Protein AF-A0A5B9DEM5-F1 (afdb_monomer)

Foldseek 3Di:
DPPVVVVVVVVVVVVVVVVVVVVVVVVVVVVVVVVVVVVVVVVVVVVVVVVVVVVVVVVVVVVVVVVVVVVVVVVVVVVVVVVVVVVVVVVCVVVVVDPPPPPPQDPALLVLLVVLLVQLPPPDDDLVSNLVSLVSSLVNNCVVPVDDPVSVVSVVLSVVSDPPDPDDPVNSVVSSVVSSVVSVVVSVVRD

pLDDT: mean 81.23, std 12.23, range [43.78, 95.5]

Structure (mmCIF, N/CA/C/O backbone):
data_AF-A0A5B9DEM5-F1
#
_entry.id   AF-A0A5B9DEM5-F1
#
loop_
_atom_site.group_PDB
_atom_site.id
_atom_site.type_symbol
_atom_site.label_atom_id
_atom_site.label_alt_id
_atom_site.label_comp_id
_atom_site.label_asym_id
_atom_site.label_entity_id
_atom_site.label_seq_id
_atom_site.pdbx_PDB_ins_code
_atom_site.Cartn_x
_atom_site.Cartn_y
_atom_site.Cartn_z
_atom_site.occupancy
_atom_site.B_iso_or_equiv
_atom_site.auth_seq_id
_atom_site.auth_comp_id
_atom_site.auth_asym_id
_atom_site.auth_atom_id
_atom_site.pdbx_PDB_model_num
ATOM 1 N N . MET A 1 1 ? 59.541 14.266 -79.100 1.00 51.31 1 MET A N 1
ATOM 2 C CA . MET A 1 1 ? 58.257 13.558 -78.883 1.00 51.31 1 MET A CA 1
ATOM 3 C C . MET A 1 1 ? 58.178 12.798 -77.551 1.00 51.31 1 MET A C 1
ATOM 5 O O . MET A 1 1 ? 57.065 12.505 -77.150 1.00 51.31 1 MET A O 1
ATOM 9 N N . GLY A 1 2 ? 59.282 12.533 -76.831 1.00 56.62 2 GLY A N 1
ATOM 10 C CA . GLY A 1 2 ? 59.245 11.777 -75.562 1.00 56.62 2 GLY A CA 1
ATOM 11 C C . GLY A 1 2 ? 58.815 12.545 -74.298 1.00 56.62 2 GLY A C 1
ATOM 12 O O . GLY A 1 2 ? 58.298 11.928 -73.375 1.00 56.62 2 GLY A O 1
ATOM 13 N N . GLU A 1 3 ? 58.970 13.874 -74.233 1.00 56.75 3 GLU A N 1
ATOM 14 C CA . GLU A 1 3 ? 58.604 14.649 -73.026 1.00 56.75 3 GLU A CA 1
ATOM 15 C C . GLU A 1 3 ? 57.088 14.791 -72.825 1.00 56.75 3 GLU A C 1
ATOM 17 O O . GLU A 1 3 ? 56.616 14.636 -71.703 1.00 56.75 3 GLU A O 1
ATOM 22 N N . ASN A 1 4 ? 56.316 14.984 -73.903 1.00 58.84 4 ASN A N 1
ATOM 23 C CA . ASN A 1 4 ? 54.846 15.062 -73.845 1.00 58.84 4 ASN A CA 1
ATOM 24 C C . ASN A 1 4 ? 54.184 13.738 -73.426 1.00 58.84 4 ASN A C 1
ATOM 26 O O . ASN A 1 4 ? 53.056 13.742 -72.944 1.00 58.84 4 ASN A O 1
ATOM 30 N N . GLN A 1 5 ? 54.866 12.607 -73.630 1.00 60.72 5 GLN A N 1
ATOM 31 C CA . GLN A 1 5 ? 54.351 11.285 -73.274 1.00 60.72 5 GLN A CA 1
ATOM 32 C C . GLN A 1 5 ? 54.502 11.026 -71.766 1.00 60.72 5 GLN A C 1
ATOM 34 O O . GLN A 1 5 ? 53.549 10.586 -71.131 1.00 60.72 5 GLN A O 1
ATOM 39 N N . LYS A 1 6 ? 55.635 11.435 -71.171 1.00 61.88 6 LYS A N 1
ATOM 40 C CA . LYS A 1 6 ? 55.852 11.392 -69.713 1.00 61.88 6 LYS A CA 1
ATOM 41 C C . LYS A 1 6 ? 54.870 12.271 -68.935 1.00 61.88 6 LYS A C 1
ATOM 43 O O . LYS A 1 6 ? 54.314 11.832 -67.938 1.00 61.88 6 LYS A O 1
ATOM 48 N N . THR A 1 7 ? 54.584 13.482 -69.420 1.00 75.44 7 THR A N 1
ATOM 49 C CA . THR A 1 7 ? 53.611 14.380 -68.762 1.00 75.44 7 THR A CA 1
ATOM 50 C C . THR A 1 7 ? 52.170 13.872 -68.853 1.00 75.44 7 THR A C 1
ATOM 52 O O . THR A 1 7 ? 51.313 14.286 -68.071 1.00 75.44 7 THR A O 1
ATOM 55 N N . PHE A 1 8 ? 51.871 13.016 -69.832 1.00 78.00 8 PHE A N 1
ATOM 56 C CA . PHE A 1 8 ? 50.559 12.397 -69.982 1.00 78.00 8 PHE A CA 1
ATOM 57 C C . PHE A 1 8 ? 50.383 11.212 -69.024 1.00 78.00 8 PHE A C 1
ATOM 59 O O . PHE A 1 8 ? 49.347 11.123 -68.368 1.00 78.00 8 PHE A O 1
ATOM 66 N N . GLU A 1 9 ? 51.405 10.365 -68.878 1.00 80.94 9 GLU A N 1
ATOM 67 C CA . GLU A 1 9 ? 51.429 9.279 -67.885 1.00 80.94 9 GLU A CA 1
ATOM 68 C C . GLU A 1 9 ? 51.307 9.818 -66.451 1.00 80.94 9 GLU A C 1
ATOM 70 O O . GLU A 1 9 ? 50.435 9.378 -65.708 1.00 80.94 9 GLU A O 1
ATOM 75 N N . GLU A 1 10 ? 52.056 10.868 -66.096 1.00 83.25 10 GLU A N 1
ATOM 76 C CA . GLU A 1 10 ? 51.968 11.510 -64.772 1.00 83.25 10 GLU A CA 1
ATOM 77 C C . GLU A 1 10 ? 50.561 12.056 -64.461 1.00 83.25 10 GLU A C 1
ATOM 79 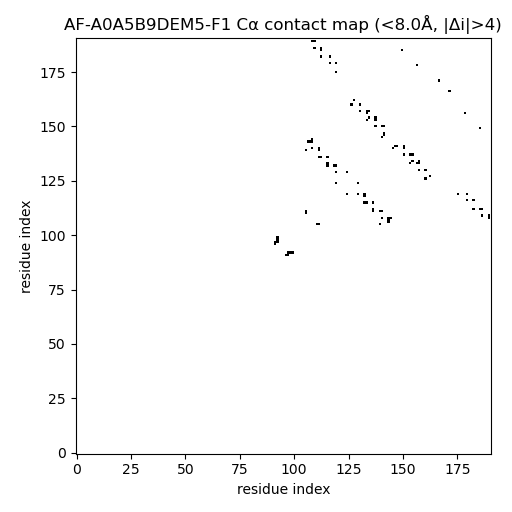O O . GLU A 1 10 ? 50.086 11.996 -63.322 1.00 83.25 10 GLU A O 1
ATOM 84 N N . LYS A 1 11 ? 49.858 12.576 -65.476 1.00 81.38 11 LYS A N 1
ATOM 85 C CA . LYS A 1 11 ? 48.470 13.042 -65.331 1.00 81.38 11 LYS A CA 1
ATOM 86 C C . LYS A 1 11 ? 47.487 11.887 -65.163 1.00 81.38 11 LYS A C 1
ATOM 88 O O . LYS A 1 11 ? 46.545 12.027 -64.386 1.00 81.38 11 LYS A O 1
ATOM 93 N N . ILE A 1 12 ? 47.693 10.771 -65.863 1.00 84.81 12 ILE A N 1
ATOM 94 C CA . ILE A 1 12 ? 46.876 9.561 -65.704 1.00 84.81 12 ILE A CA 1
ATOM 95 C C . ILE A 1 12 ? 47.065 8.972 -64.305 1.00 84.81 12 ILE A C 1
ATOM 97 O O . ILE A 1 12 ? 46.071 8.674 -63.645 1.00 84.81 12 ILE A O 1
ATOM 101 N N . ASP A 1 13 ? 48.300 8.889 -63.815 1.00 86.19 13 ASP A N 1
ATOM 102 C CA . ASP A 1 13 ? 48.595 8.389 -62.470 1.00 86.19 13 ASP A CA 1
ATOM 103 C C . ASP A 1 13 ? 48.008 9.302 -61.386 1.00 86.19 13 ASP A C 1
ATOM 105 O O . ASP A 1 13 ? 47.407 8.837 -60.413 1.00 86.19 13 ASP A O 1
ATOM 109 N N . SER A 1 14 ? 48.097 10.623 -61.571 1.00 84.88 14 SER A N 1
ATOM 110 C CA . SER A 1 14 ? 47.436 11.595 -60.694 1.00 84.88 14 SER A CA 1
ATOM 111 C C . SER A 1 14 ? 45.915 11.407 -60.678 1.00 84.88 14 SER A C 1
ATOM 113 O O . SER A 1 14 ? 45.304 11.405 -59.608 1.00 84.88 14 SER A O 1
ATOM 115 N N . PHE A 1 15 ? 45.301 11.180 -61.841 1.00 86.56 15 PHE A N 1
ATOM 116 C CA . PHE A 1 15 ? 43.865 10.931 -61.946 1.00 86.56 15 PHE A CA 1
ATOM 117 C C . PHE A 1 15 ? 43.456 9.597 -61.302 1.00 86.56 15 PHE A C 1
ATOM 119 O O . PHE A 1 15 ? 42.444 9.538 -60.603 1.00 86.56 15 PHE A O 1
ATOM 126 N N . GLY A 1 16 ? 44.271 8.549 -61.461 1.00 87.25 16 GLY A N 1
ATOM 127 C CA . GLY A 1 16 ? 44.096 7.261 -60.788 1.00 87.25 16 GLY A CA 1
ATOM 128 C C . GLY A 1 16 ? 44.126 7.395 -59.264 1.00 87.25 16 GLY A C 1
ATOM 129 O O . GLY A 1 16 ? 43.241 6.879 -58.582 1.00 87.25 16 GLY A O 1
ATOM 130 N N . ASN A 1 17 ? 45.068 8.180 -58.732 1.00 90.06 17 ASN A N 1
ATOM 131 C CA . ASN A 1 17 ? 45.156 8.477 -57.299 1.00 90.06 17 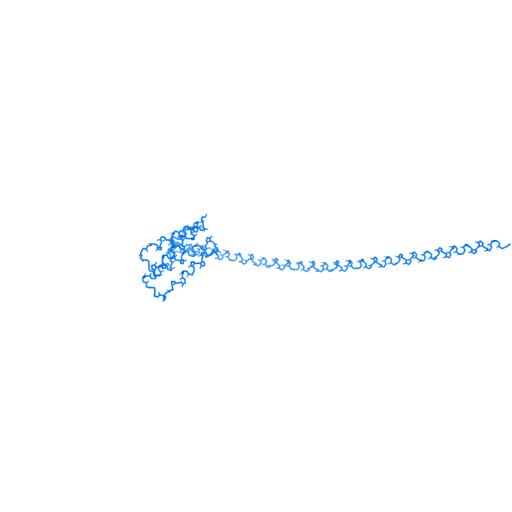ASN A CA 1
ATOM 132 C C . ASN A 1 17 ? 43.935 9.254 -56.779 1.00 90.06 17 ASN A C 1
ATOM 134 O O . ASN A 1 17 ? 43.438 8.966 -55.689 1.00 90.06 17 ASN A O 1
ATOM 138 N N . ILE A 1 18 ? 43.421 10.216 -57.555 1.00 88.88 18 ILE A N 1
ATOM 139 C CA . ILE A 1 18 ? 42.202 10.964 -57.206 1.00 88.88 18 ILE A CA 1
ATOM 140 C C . ILE A 1 18 ? 40.993 10.024 -57.157 1.00 88.88 18 ILE A C 1
ATOM 142 O O . ILE A 1 18 ? 40.239 10.055 -56.186 1.00 88.88 18 ILE A O 1
ATOM 146 N N . LEU A 1 19 ? 40.828 9.158 -58.160 1.00 89.06 19 LEU A N 1
ATOM 147 C CA . LEU A 1 19 ? 39.749 8.166 -58.203 1.00 89.06 19 LEU A CA 1
ATOM 148 C C . LEU A 1 19 ? 39.830 7.172 -57.043 1.00 89.06 19 LEU A C 1
ATOM 150 O O . LEU A 1 19 ? 38.809 6.859 -56.432 1.00 89.06 19 LEU A O 1
ATOM 154 N N . GLN A 1 20 ? 41.032 6.702 -56.711 1.00 89.69 20 GLN A N 1
ATOM 155 C CA . GLN A 1 20 ? 41.237 5.785 -55.594 1.00 89.69 20 GLN A CA 1
ATOM 156 C C . GLN A 1 20 ? 40.890 6.448 -54.258 1.00 89.69 20 GLN A C 1
ATOM 158 O O . GLN A 1 20 ? 40.180 5.855 -53.444 1.00 89.69 20 GLN A O 1
ATOM 163 N N . LYS A 1 21 ? 41.337 7.690 -54.042 1.00 92.19 21 LYS A N 1
ATOM 164 C CA . LYS A 1 21 ? 41.016 8.453 -52.832 1.00 92.19 21 LYS A CA 1
ATOM 165 C C . LYS A 1 21 ? 39.516 8.731 -52.724 1.00 92.19 21 LYS A C 1
ATOM 167 O O . LYS A 1 21 ? 38.937 8.494 -51.670 1.00 92.19 21 LYS A O 1
ATOM 172 N N . PHE A 1 22 ? 38.883 9.139 -53.823 1.00 93.06 22 PHE A N 1
ATOM 173 C CA . PHE A 1 22 ? 37.439 9.352 -53.882 1.00 93.06 22 PHE A CA 1
ATOM 174 C C . PHE A 1 22 ? 36.661 8.066 -53.571 1.00 93.06 22 PHE A C 1
ATOM 176 O O . PHE A 1 22 ? 35.726 8.087 -52.778 1.00 93.06 22 PHE A O 1
ATOM 183 N N . GLY A 1 23 ? 37.076 6.926 -54.133 1.00 92.50 23 GLY A N 1
ATOM 184 C CA . GLY A 1 23 ? 36.468 5.627 -53.839 1.00 92.50 23 GLY A CA 1
ATOM 185 C C . GLY A 1 23 ? 36.578 5.237 -52.362 1.00 92.50 23 GLY A C 1
ATOM 186 O O . GLY A 1 23 ? 35.600 4.772 -51.780 1.00 92.50 23 GLY A O 1
ATOM 187 N N . LEU A 1 24 ? 37.737 5.470 -51.737 1.00 93.25 24 LEU A N 1
ATOM 188 C CA . LEU A 1 24 ? 37.944 5.216 -50.307 1.00 93.25 24 LEU A CA 1
ATOM 189 C C . LEU A 1 24 ? 37.087 6.132 -49.422 1.00 93.25 24 LEU A C 1
ATOM 191 O O . LEU A 1 24 ? 36.442 5.639 -48.499 1.00 93.25 24 LEU A O 1
ATOM 195 N N . GLU A 1 25 ? 37.029 7.432 -49.726 1.00 92.69 25 GLU A N 1
ATOM 196 C CA . GLU A 1 25 ? 36.178 8.398 -49.014 1.00 92.69 25 GLU A CA 1
ATOM 197 C C . GLU A 1 25 ? 34.693 8.018 -49.115 1.00 92.69 25 GLU A C 1
ATOM 199 O O . GLU A 1 25 ? 33.951 8.095 -48.134 1.00 92.69 25 GLU A O 1
ATOM 204 N N . LEU A 1 26 ? 34.262 7.528 -50.280 1.00 92.44 26 LEU A N 1
ATOM 205 C CA . LEU A 1 26 ? 32.885 7.107 -50.518 1.00 92.44 26 LEU A CA 1
ATOM 206 C C . LEU A 1 26 ? 32.545 5.826 -49.738 1.00 92.44 26 LEU A C 1
ATOM 208 O O . LEU A 1 26 ? 31.499 5.758 -49.093 1.00 92.44 26 LEU A O 1
ATOM 212 N N . ILE A 1 27 ? 33.445 4.835 -49.720 1.00 91.44 27 ILE A N 1
ATOM 213 C CA . ILE A 1 27 ? 33.286 3.617 -48.906 1.00 91.44 27 ILE A CA 1
ATOM 214 C C . ILE A 1 27 ? 33.232 3.965 -47.416 1.00 91.44 27 ILE A C 1
ATOM 216 O O . ILE A 1 27 ? 32.381 3.437 -46.696 1.00 91.44 27 ILE A O 1
ATOM 220 N N . GLN A 1 28 ? 34.103 4.866 -46.954 1.00 92.88 28 GLN A N 1
ATOM 221 C CA . GLN A 1 28 ? 34.109 5.313 -45.566 1.00 92.88 28 GLN A CA 1
ATOM 222 C C . GLN A 1 28 ? 32.788 6.006 -45.206 1.00 92.88 28 GLN A C 1
ATOM 224 O O . GLN A 1 28 ? 32.157 5.634 -44.217 1.00 92.88 28 GLN A O 1
ATOM 229 N N . SER A 1 29 ? 32.318 6.930 -46.047 1.00 94.06 29 SER A N 1
ATOM 230 C CA . SER A 1 29 ? 31.047 7.630 -45.840 1.00 94.06 29 SER A CA 1
ATOM 231 C C . SER A 1 29 ? 29.849 6.670 -45.816 1.00 94.06 29 SER A C 1
ATOM 233 O O . SER A 1 29 ? 28.976 6.784 -44.954 1.00 94.06 29 SER A O 1
ATOM 235 N N . ILE A 1 30 ? 29.826 5.656 -46.691 1.00 93.12 30 ILE A N 1
ATOM 236 C CA . ILE A 1 30 ? 28.805 4.594 -46.660 1.00 93.12 30 ILE A CA 1
ATOM 237 C C . ILE A 1 30 ? 28.882 3.794 -45.351 1.00 93.12 30 ILE A C 1
ATOM 239 O O . ILE A 1 30 ? 27.846 3.464 -44.768 1.00 93.12 30 ILE A O 1
ATOM 243 N N . GLY A 1 31 ? 30.089 3.485 -44.872 1.00 93.31 31 GLY A N 1
ATOM 244 C CA . GLY A 1 31 ? 30.302 2.787 -43.604 1.00 93.31 31 GLY A CA 1
ATOM 245 C C . GLY A 1 31 ? 29.757 3.569 -42.406 1.00 93.31 31 GLY A C 1
ATOM 246 O O . GLY A 1 31 ? 29.003 3.022 -41.598 1.00 93.31 31 GLY A O 1
ATOM 247 N N . GLU A 1 32 ? 30.074 4.861 -42.332 1.00 94.06 32 GLU A N 1
ATOM 248 C CA . GLU A 1 32 ? 29.580 5.782 -41.301 1.00 94.06 32 GLU A CA 1
ATOM 249 C C . GLU A 1 32 ? 28.052 5.930 -41.355 1.00 94.06 32 GLU A C 1
ATOM 251 O O . GLU A 1 32 ? 27.372 5.896 -40.323 1.00 94.06 32 GLU A O 1
ATOM 256 N N . MET A 1 33 ? 27.484 6.010 -42.560 1.00 92.44 33 MET A N 1
ATOM 257 C CA . MET A 1 33 ? 26.038 6.082 -42.767 1.00 92.44 33 MET A CA 1
ATOM 258 C C . MET A 1 33 ? 25.332 4.805 -42.306 1.00 92.44 33 MET A C 1
ATOM 260 O O . MET A 1 33 ? 24.334 4.877 -41.588 1.00 92.44 33 MET A O 1
ATOM 264 N N . LYS A 1 34 ? 25.872 3.628 -42.648 1.00 93.44 34 LYS A N 1
ATOM 265 C CA . LYS A 1 34 ? 25.347 2.335 -42.187 1.00 93.44 34 LYS A CA 1
ATOM 266 C C . LYS A 1 34 ? 25.389 2.229 -40.663 1.00 93.44 34 LYS A C 1
ATOM 268 O O . LYS A 1 34 ? 24.424 1.776 -40.052 1.00 93.44 34 LYS A O 1
ATOM 273 N N . HIS A 1 35 ? 26.482 2.669 -40.043 1.00 94.62 35 HIS A N 1
ATOM 274 C CA . HIS A 1 35 ? 26.599 2.691 -38.588 1.00 94.62 35 HIS A CA 1
ATOM 275 C C . HIS A 1 35 ? 25.548 3.612 -37.948 1.00 94.62 35 HIS A C 1
ATOM 277 O O . HIS A 1 35 ? 24.860 3.216 -37.007 1.00 94.62 35 HIS A O 1
ATOM 283 N N . THR A 1 36 ? 25.358 4.804 -38.515 1.00 94.75 36 THR A N 1
ATOM 284 C CA . THR A 1 36 ? 24.359 5.773 -38.045 1.00 94.75 36 THR A CA 1
ATOM 285 C C . THR A 1 36 ? 22.933 5.234 -38.179 1.00 94.75 36 THR A C 1
ATOM 287 O O . THR A 1 36 ? 22.138 5.368 -37.249 1.00 94.75 36 THR A O 1
ATOM 290 N N . LEU A 1 37 ? 22.610 4.571 -39.295 1.00 93.69 37 LEU A N 1
ATOM 291 C CA . LEU A 1 37 ? 21.312 3.921 -39.505 1.00 93.69 37 LEU A CA 1
ATOM 292 C C . LEU A 1 37 ? 21.044 2.813 -38.481 1.00 93.69 37 LEU A C 1
ATOM 294 O O . LEU A 1 37 ? 19.930 2.721 -37.965 1.00 93.69 37 LEU A O 1
ATOM 298 N N . ASN A 1 38 ? 22.057 2.016 -38.135 1.00 95.00 38 ASN A N 1
ATOM 299 C CA . ASN A 1 38 ? 21.918 0.993 -37.098 1.00 95.00 38 ASN A CA 1
ATOM 300 C C . ASN A 1 38 ? 21.610 1.620 -35.732 1.00 95.00 38 ASN A C 1
ATOM 302 O O . ASN A 1 38 ? 20.670 1.195 -35.066 1.00 95.00 38 ASN A O 1
ATOM 306 N N . ILE A 1 39 ? 22.327 2.682 -35.347 1.00 95.50 39 ILE A N 1
ATOM 307 C CA . ILE A 1 39 ? 22.059 3.405 -34.093 1.00 95.50 39 ILE A CA 1
ATOM 308 C C . ILE A 1 39 ? 20.639 3.987 -34.082 1.00 95.50 39 ILE A C 1
ATOM 310 O O . ILE A 1 39 ? 19.950 3.931 -33.063 1.00 95.50 39 ILE A O 1
ATOM 314 N N . LEU A 1 40 ? 20.194 4.571 -35.198 1.00 92.38 40 LEU A N 1
ATOM 315 C CA . LEU A 1 40 ? 18.834 5.100 -35.333 1.00 92.38 40 LEU A CA 1
ATOM 316 C C . LEU A 1 40 ? 17.785 3.996 -35.177 1.00 92.38 40 LEU A C 1
ATOM 318 O O . LEU A 1 40 ? 16.810 4.195 -34.457 1.00 92.38 40 LEU A O 1
ATOM 322 N N . THR A 1 41 ? 18.017 2.835 -35.786 1.00 94.12 41 THR A N 1
ATOM 323 C CA . THR A 1 41 ? 17.131 1.668 -35.679 1.00 94.12 41 THR A CA 1
ATOM 324 C C . THR A 1 41 ? 17.026 1.195 -34.229 1.00 94.12 41 THR A C 1
ATOM 326 O O . THR A 1 41 ? 15.927 1.092 -33.695 1.00 94.12 41 THR A O 1
ATOM 329 N N . GLU A 1 42 ? 18.154 1.039 -33.529 1.00 94.44 42 GLU A N 1
ATOM 330 C CA . GLU A 1 42 ? 18.152 0.660 -32.108 1.00 94.44 42 GLU A CA 1
ATOM 331 C C . GLU A 1 42 ? 17.426 1.678 -31.216 1.00 94.44 42 GLU A C 1
ATOM 333 O O . GLU A 1 42 ? 16.780 1.313 -30.230 1.00 94.44 42 GLU A O 1
ATOM 338 N N . LYS A 1 43 ? 17.540 2.974 -31.530 1.00 95.06 43 LYS A N 1
ATOM 339 C CA . LYS A 1 43 ? 16.813 4.026 -30.810 1.00 95.06 43 LYS A CA 1
ATOM 340 C C . LYS A 1 43 ? 15.309 3.941 -31.059 1.00 95.06 43 LYS A C 1
ATOM 342 O O . LYS A 1 43 ? 14.552 4.112 -30.108 1.00 95.06 43 LYS A O 1
ATOM 347 N N . ILE A 1 44 ? 14.883 3.657 -32.290 1.00 94.69 44 ILE A N 1
ATOM 348 C CA . ILE A 1 44 ? 13.466 3.464 -32.628 1.00 94.69 44 ILE A CA 1
ATOM 349 C C . ILE A 1 44 ? 12.894 2.269 -31.859 1.00 94.69 44 ILE A C 1
ATOM 351 O O . ILE A 1 44 ? 11.864 2.421 -31.207 1.00 94.69 44 ILE A O 1
ATOM 355 N N . ASP A 1 45 ? 13.605 1.141 -31.816 1.00 93.75 45 ASP A N 1
ATOM 356 C CA . ASP A 1 45 ? 13.165 -0.048 -31.073 1.00 93.75 45 ASP A CA 1
ATOM 357 C C . ASP A 1 45 ? 13.019 0.225 -29.566 1.00 93.75 45 ASP A C 1
ATOM 359 O O . ASP A 1 45 ? 12.115 -0.289 -28.901 1.00 93.75 45 ASP A O 1
ATOM 363 N N . LYS A 1 46 ? 13.913 1.043 -28.992 1.00 95.06 46 LYS A N 1
ATOM 364 C CA . LYS A 1 46 ? 13.803 1.471 -27.587 1.00 95.06 46 LYS A CA 1
ATOM 365 C C . LYS A 1 46 ? 12.564 2.333 -27.361 1.00 95.06 46 LYS A C 1
ATOM 367 O O . LYS A 1 46 ? 11.826 2.074 -26.413 1.00 95.06 46 LYS A O 1
ATOM 372 N N . VAL A 1 47 ? 12.315 3.304 -28.239 1.00 93.62 47 VAL A N 1
ATOM 373 C CA . VAL A 1 47 ? 11.123 4.161 -28.164 1.00 93.62 47 VAL A CA 1
ATOM 374 C C . VAL A 1 47 ? 9.846 3.330 -28.293 1.00 93.62 47 VAL A C 1
ATOM 376 O O . VAL A 1 47 ? 8.903 3.537 -27.535 1.00 93.62 47 VAL A O 1
ATOM 379 N N . GLU A 1 48 ? 9.812 2.345 -29.191 1.00 93.56 48 GLU A N 1
ATOM 380 C CA . GLU A 1 48 ? 8.660 1.452 -29.340 1.00 93.56 48 GLU A CA 1
ATOM 381 C C . GLU A 1 48 ? 8.378 0.662 -28.052 1.00 93.56 48 GLU A C 1
ATOM 383 O O . GLU A 1 48 ? 7.236 0.622 -27.581 1.00 93.56 48 GLU A O 1
ATOM 388 N N . LYS A 1 49 ? 9.419 0.101 -27.423 1.00 93.88 49 LYS A N 1
ATOM 389 C CA . LYS A 1 49 ? 9.292 -0.596 -26.131 1.00 93.88 49 LYS A CA 1
ATOM 390 C C . LYS A 1 49 ? 8.783 0.327 -25.026 1.00 93.88 49 LYS A C 1
ATOM 392 O O . LYS A 1 49 ? 7.911 -0.068 -24.252 1.00 93.88 49 LYS A O 1
ATOM 397 N N . GLU A 1 50 ? 9.284 1.557 -24.956 1.00 93.44 50 GLU A N 1
ATOM 398 C CA . GLU A 1 50 ? 8.801 2.547 -23.990 1.00 93.44 50 GLU A CA 1
ATOM 399 C C . GLU A 1 50 ? 7.332 2.914 -24.230 1.00 93.44 50 GLU A C 1
ATOM 401 O O . GLU A 1 50 ? 6.558 2.981 -23.276 1.00 93.44 50 GLU A O 1
ATOM 406 N N . ILE A 1 51 ? 6.900 3.060 -25.486 1.00 90.88 51 ILE A N 1
ATOM 407 C CA . ILE A 1 51 ? 5.492 3.312 -25.827 1.00 90.88 51 ILE A CA 1
ATOM 408 C C . ILE A 1 51 ? 4.596 2.158 -25.363 1.00 90.88 51 ILE A C 1
ATOM 410 O O . ILE A 1 51 ? 3.511 2.403 -24.826 1.00 90.88 51 ILE A O 1
ATOM 414 N N . ILE A 1 52 ? 5.025 0.906 -25.548 1.00 92.38 52 ILE A N 1
ATOM 415 C CA . ILE A 1 52 ? 4.288 -0.270 -25.063 1.00 92.38 52 ILE A CA 1
ATOM 416 C C . ILE A 1 52 ? 4.151 -0.217 -23.537 1.00 92.38 52 ILE A C 1
ATOM 418 O O . ILE A 1 52 ? 3.047 -0.386 -23.012 1.00 92.38 52 ILE A O 1
ATOM 422 N N . ASN A 1 53 ? 5.237 0.098 -22.827 1.00 91.19 53 ASN A N 1
ATOM 423 C CA . ASN A 1 53 ? 5.218 0.239 -21.371 1.00 91.19 53 ASN A CA 1
ATOM 424 C C . ASN A 1 53 ? 4.273 1.363 -20.916 1.00 91.19 53 ASN A C 1
ATOM 426 O O . ASN A 1 53 ? 3.467 1.156 -20.011 1.00 91.19 53 ASN A O 1
ATOM 430 N N . ILE A 1 54 ? 4.299 2.523 -21.578 1.00 91.56 54 ILE A N 1
ATOM 431 C CA . ILE A 1 54 ? 3.399 3.650 -21.281 1.00 91.56 54 ILE A CA 1
ATOM 432 C C . ILE A 1 54 ? 1.931 3.255 -21.490 1.00 91.56 54 ILE A C 1
ATOM 434 O O . ILE A 1 54 ? 1.0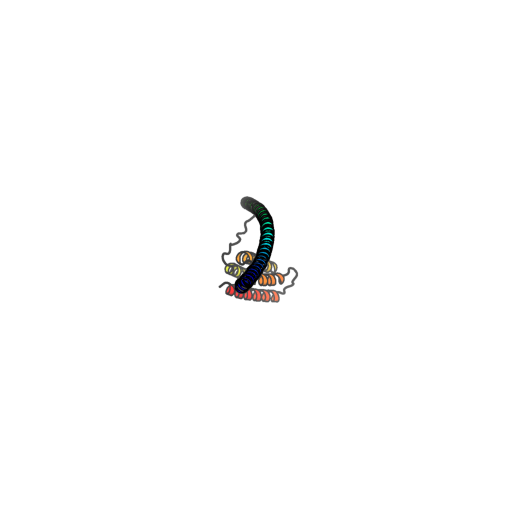75 3.576 -20.663 1.00 91.56 54 ILE A O 1
ATOM 438 N N . LYS A 1 55 ? 1.616 2.533 -22.572 1.00 88.38 55 LYS A N 1
ATOM 439 C CA . LYS A 1 55 ? 0.254 2.026 -22.806 1.00 88.38 55 LYS A CA 1
ATOM 440 C C . LYS A 1 55 ? -0.190 1.059 -21.707 1.00 88.38 55 LYS A C 1
ATOM 442 O O . LYS A 1 55 ? -1.343 1.125 -21.291 1.00 88.38 55 LYS A O 1
ATOM 447 N N . SER A 1 56 ? 0.710 0.208 -21.216 1.00 88.38 56 SER A N 1
ATOM 448 C CA . SER A 1 56 ? 0.426 -0.694 -20.094 1.00 88.38 56 SER A CA 1
ATOM 449 C C . SER A 1 56 ? 0.105 0.078 -18.808 1.00 88.38 56 SER A C 1
ATOM 451 O O . SER A 1 56 ? -0.926 -0.168 -18.182 1.00 88.38 56 SER A O 1
ATOM 453 N N . LEU A 1 57 ? 0.913 1.092 -18.471 1.00 90.75 57 LEU A N 1
ATOM 454 C CA . LEU A 1 57 ? 0.680 1.956 -17.306 1.00 90.75 57 LEU A CA 1
ATOM 455 C C . LEU A 1 57 ? -0.679 2.665 -17.367 1.00 90.75 57 LEU A C 1
ATOM 457 O O . LEU A 1 57 ? -1.356 2.801 -16.351 1.00 90.75 57 LEU A O 1
ATOM 461 N N . LYS A 1 58 ? -1.120 3.081 -18.561 1.00 88.62 58 LYS A N 1
ATOM 462 C CA . LYS A 1 58 ? -2.449 3.679 -18.746 1.00 88.62 58 LYS A CA 1
ATOM 463 C C . LYS A 1 58 ? -3.574 2.720 -18.344 1.00 88.62 58 LYS A C 1
ATOM 465 O O . LYS A 1 58 ? -4.524 3.160 -17.700 1.00 88.62 58 LYS A O 1
ATOM 470 N N . ASN A 1 59 ? -3.475 1.443 -18.710 1.00 87.00 59 ASN A N 1
ATOM 471 C CA . ASN A 1 59 ? -4.478 0.440 -18.343 1.00 87.00 59 ASN A CA 1
ATOM 472 C C . ASN A 1 59 ? -4.486 0.202 -16.827 1.00 87.00 59 ASN A C 1
ATOM 474 O O . ASN A 1 59 ? -5.551 0.219 -16.217 1.00 87.00 59 ASN A O 1
ATOM 478 N N . GLN A 1 60 ? -3.305 0.082 -16.212 1.00 89.00 60 GLN A N 1
ATOM 479 C CA . GLN A 1 60 ? -3.176 -0.070 -14.757 1.00 89.00 60 GLN A CA 1
ATOM 480 C C . GLN A 1 60 ? -3.801 1.111 -14.002 1.00 89.00 60 GLN A C 1
ATOM 482 O O . GLN A 1 60 ? -4.558 0.917 -13.055 1.00 89.00 60 GLN A O 1
ATOM 487 N N . LEU A 1 61 ? -3.572 2.339 -14.472 1.00 90.75 61 LEU A N 1
ATOM 488 C CA . LEU A 1 61 ? -4.172 3.536 -13.882 1.00 90.75 61 LEU A CA 1
ATOM 489 C C . LEU A 1 61 ? -5.706 3.560 -14.015 1.00 90.75 61 LEU A C 1
ATOM 491 O O . LEU A 1 61 ? -6.402 4.102 -13.154 1.00 90.75 61 LEU A O 1
ATOM 495 N N . GLN A 1 62 ? -6.262 3.011 -15.098 1.00 91.25 62 GLN A N 1
ATOM 496 C CA . GLN A 1 62 ? -7.715 2.896 -15.249 1.00 91.25 62 GLN A CA 1
ATOM 497 C C . GLN A 1 62 ? -8.310 1.892 -14.259 1.00 91.25 62 GLN A C 1
ATOM 499 O O . GLN A 1 62 ? -9.352 2.178 -13.668 1.00 91.25 62 GLN A O 1
ATOM 504 N N . GLU A 1 63 ? -7.646 0.757 -14.044 1.00 91.25 63 GLU A N 1
ATOM 505 C CA . GLU A 1 63 ? -8.055 -0.229 -13.039 1.00 91.25 63 GLU A CA 1
ATOM 506 C C . GLU A 1 63 ? -7.979 0.346 -11.622 1.00 91.25 63 GLU A C 1
ATOM 508 O O . GLU A 1 63 ? -8.944 0.235 -10.866 1.00 91.25 63 GLU A O 1
ATOM 513 N N . GLU A 1 64 ? -6.892 1.044 -11.285 1.00 91.44 64 GLU A N 1
ATOM 514 C CA . GLU A 1 64 ? -6.734 1.693 -9.980 1.00 91.44 64 GLU A CA 1
ATOM 515 C 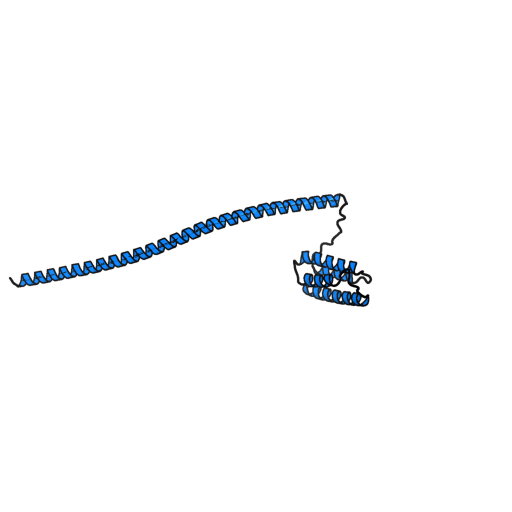C . GLU A 1 64 ? -7.827 2.746 -9.734 1.00 91.44 64 GLU A C 1
ATOM 517 O O . GLU A 1 64 ? -8.429 2.796 -8.660 1.00 91.44 64 GLU A O 1
ATOM 522 N N . ASN A 1 65 ? -8.155 3.557 -10.746 1.00 89.81 65 ASN A N 1
ATOM 523 C CA . ASN A 1 65 ? -9.246 4.527 -10.641 1.00 89.81 65 ASN A CA 1
ATOM 524 C C . ASN A 1 65 ? -10.613 3.860 -10.460 1.00 89.81 65 ASN A C 1
ATOM 526 O O . ASN A 1 65 ? -11.443 4.368 -9.701 1.00 89.81 65 ASN A O 1
ATOM 530 N N . LYS A 1 66 ? -10.856 2.729 -11.132 1.00 92.69 66 LYS A N 1
ATOM 531 C CA . LYS A 1 66 ? -12.088 1.957 -10.952 1.00 92.69 66 LYS A CA 1
ATOM 532 C C . LYS A 1 66 ? -12.186 1.434 -9.518 1.00 92.69 66 LYS A C 1
ATOM 534 O O . LYS A 1 66 ? -13.191 1.680 -8.857 1.00 92.69 66 LYS A O 1
ATOM 539 N N . PHE A 1 67 ? -11.117 0.822 -9.016 1.00 92.44 67 PHE A N 1
ATOM 540 C CA . PHE A 1 67 ? -11.042 0.321 -7.645 1.00 92.44 67 PHE A CA 1
ATOM 541 C C . PHE A 1 6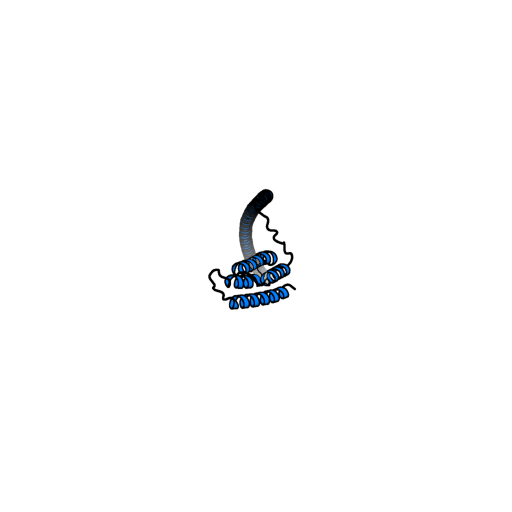7 ? -11.251 1.434 -6.608 1.00 92.44 67 PHE A C 1
ATOM 543 O O . PHE A 1 67 ? -12.036 1.291 -5.673 1.00 92.44 67 PHE A O 1
ATOM 550 N N . LYS A 1 68 ? -10.632 2.603 -6.813 1.00 92.06 68 LYS A N 1
ATOM 551 C CA . LYS A 1 68 ? -10.857 3.790 -5.976 1.00 92.06 68 LYS A CA 1
ATOM 552 C C . LYS A 1 68 ? -12.326 4.218 -5.966 1.00 92.06 68 LYS A C 1
ATOM 554 O O . LYS A 1 68 ? -12.849 4.578 -4.913 1.00 92.06 68 LYS A O 1
ATOM 559 N N . SER A 1 69 ? -12.990 4.205 -7.122 1.00 92.88 69 SER A N 1
ATOM 560 C CA . SER A 1 69 ? -14.411 4.551 -7.216 1.00 92.88 69 SER A CA 1
ATOM 561 C C . SER A 1 69 ? -15.296 3.551 -6.470 1.00 92.88 69 SER A C 1
ATOM 563 O O . SER A 1 69 ? -16.252 3.966 -5.817 1.00 92.88 69 SER A O 1
ATOM 565 N N . GLU A 1 70 ? -14.983 2.258 -6.553 1.00 94.06 70 GLU A N 1
ATOM 566 C CA . GLU A 1 70 ? -15.693 1.197 -5.829 1.00 94.06 70 GLU A CA 1
ATOM 567 C C . GLU A 1 70 ? -15.538 1.372 -4.311 1.00 94.06 70 GLU A C 1
ATOM 569 O O . GLU A 1 70 ? -16.541 1.445 -3.602 1.00 94.06 70 GLU A O 1
ATOM 574 N N . ILE A 1 71 ? -14.312 1.601 -3.822 1.00 92.56 71 ILE A N 1
ATOM 575 C CA . ILE A 1 71 ? -14.055 1.886 -2.400 1.00 92.56 71 ILE A CA 1
ATOM 576 C C . ILE A 1 71 ? -14.831 3.113 -1.919 1.00 92.56 71 ILE A C 1
ATOM 578 O O . ILE A 1 71 ? -15.416 3.092 -0.837 1.00 92.56 71 ILE A O 1
ATOM 582 N N . LEU A 1 72 ? -14.841 4.206 -2.688 1.00 92.56 72 LEU A N 1
ATOM 583 C CA . LEU A 1 72 ? -15.567 5.417 -2.296 1.00 92.56 72 LEU A CA 1
ATOM 584 C C . LEU A 1 72 ? -17.079 5.171 -2.202 1.00 92.56 72 LEU A C 1
ATOM 586 O O . LEU A 1 72 ? -17.731 5.711 -1.305 1.00 92.56 72 LEU A O 1
ATOM 590 N N . ALA A 1 73 ? -17.631 4.345 -3.093 1.00 93.94 73 ALA A N 1
ATOM 591 C CA . ALA A 1 73 ? -19.034 3.956 -3.043 1.00 93.94 73 ALA A CA 1
ATOM 592 C C . ALA A 1 73 ? -19.340 3.109 -1.797 1.00 93.94 73 ALA A C 1
ATOM 594 O O . ALA A 1 73 ? -20.287 3.415 -1.069 1.00 93.94 73 ALA A O 1
ATOM 595 N N . GLU A 1 74 ? -18.513 2.103 -1.502 1.00 91.94 74 GLU A N 1
ATOM 596 C CA . GLU A 1 74 ? -18.644 1.276 -0.296 1.00 91.94 74 GLU A CA 1
ATOM 597 C C . GLU A 1 74 ? -18.496 2.103 0.986 1.00 91.94 74 GLU A C 1
ATOM 599 O O . GLU A 1 74 ? -19.295 1.975 1.911 1.00 91.94 74 GLU A O 1
ATOM 604 N N . MET A 1 75 ? -17.541 3.033 1.033 1.00 89.81 75 MET A N 1
ATOM 605 C CA . MET A 1 75 ? -17.369 3.943 2.167 1.00 89.81 75 MET A CA 1
ATOM 606 C C . MET A 1 75 ? -18.605 4.831 2.371 1.00 89.81 75 MET A C 1
ATOM 608 O O . MET A 1 75 ? -19.005 5.098 3.508 1.00 89.81 75 MET A O 1
ATOM 612 N N . GLY A 1 76 ? -19.254 5.248 1.280 1.00 92.19 76 GLY A N 1
ATOM 613 C CA . GLY A 1 76 ? -20.546 5.930 1.320 1.00 92.19 76 GLY A CA 1
ATOM 614 C C . GLY A 1 76 ? -21.649 5.074 1.952 1.00 92.19 76 GLY A C 1
ATOM 615 O O . GLY A 1 76 ? -22.418 5.580 2.772 1.00 92.19 76 GLY A O 1
ATOM 616 N N . GLN A 1 77 ? -21.694 3.778 1.633 1.00 91.12 77 GLN A N 1
ATOM 617 C CA . GLN A 1 77 ? -22.632 2.826 2.240 1.00 91.12 77 GLN A CA 1
ATOM 618 C C . GLN A 1 77 ? -22.332 2.578 3.723 1.00 91.12 77 GLN A C 1
ATOM 620 O O . GLN A 1 77 ? -23.243 2.573 4.545 1.00 91.12 77 GLN A O 1
ATOM 625 N N . VAL A 1 78 ? -21.061 2.434 4.105 1.00 90.25 78 VAL A N 1
ATOM 626 C CA . VAL A 1 78 ? -20.667 2.299 5.516 1.00 90.25 78 VAL A CA 1
ATOM 627 C C . VAL A 1 78 ? -21.073 3.543 6.304 1.00 90.25 78 VAL A C 1
ATOM 629 O O . VAL A 1 78 ? -21.631 3.429 7.394 1.00 90.25 78 VAL A O 1
ATOM 632 N N . LYS A 1 79 ? -20.862 4.737 5.739 1.00 89.94 79 LYS A N 1
ATOM 633 C CA . LYS A 1 79 ? -21.280 5.997 6.362 1.00 89.94 79 LYS A CA 1
ATOM 634 C C . LYS A 1 79 ? -22.798 6.077 6.525 1.00 89.94 79 LYS A C 1
ATOM 636 O O . LYS A 1 79 ? -23.270 6.483 7.585 1.00 89.94 79 LYS A O 1
ATOM 641 N N . SER A 1 80 ? -23.570 5.689 5.509 1.00 88.94 80 SER A N 1
ATOM 642 C CA . SER A 1 80 ? -25.034 5.692 5.607 1.00 88.94 80 SER A CA 1
ATOM 643 C C . SER A 1 80 ? -25.529 4.676 6.638 1.00 88.94 80 SER A C 1
ATOM 645 O O . SER A 1 80 ? -26.399 5.001 7.441 1.00 88.94 80 SER A O 1
ATOM 647 N N . MET A 1 81 ? -24.919 3.492 6.692 1.00 89.75 81 MET A N 1
ATOM 648 C CA . MET A 1 81 ? -25.229 2.470 7.686 1.00 89.75 81 MET A CA 1
ATOM 649 C C . MET A 1 81 ? -24.878 2.934 9.104 1.00 89.75 81 MET A C 1
ATOM 651 O O . MET A 1 81 ? -25.687 2.764 10.012 1.00 89.75 81 MET A O 1
ATOM 655 N N . GLY A 1 82 ? -23.733 3.597 9.286 1.00 87.44 82 GLY A N 1
ATOM 656 C CA . GLY A 1 82 ? -2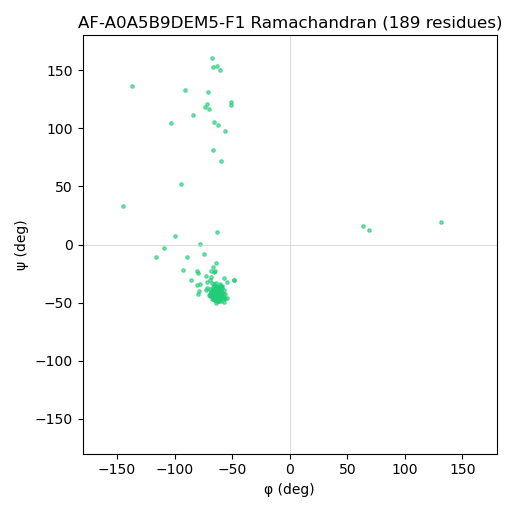3.361 4.249 10.542 1.00 87.44 82 GLY A CA 1
ATOM 657 C C . GLY A 1 82 ? -24.400 5.281 10.978 1.00 87.44 82 GLY A C 1
ATOM 658 O O . GLY A 1 82 ? -24.873 5.228 12.107 1.00 87.44 82 GLY A O 1
ATOM 659 N N . ASN A 1 83 ? -24.845 6.148 10.065 1.00 87.56 83 ASN A N 1
ATOM 660 C CA . ASN A 1 83 ? -25.890 7.133 10.357 1.00 87.56 83 ASN A CA 1
ATOM 661 C C . ASN A 1 83 ? -27.227 6.479 10.747 1.00 87.56 83 ASN A C 1
ATOM 663 O O . ASN A 1 83 ? -27.896 6.966 11.654 1.00 87.56 83 ASN A O 1
ATOM 667 N N . ILE A 1 84 ? -27.613 5.377 10.091 1.00 89.12 84 ILE A N 1
ATOM 668 C CA . ILE A 1 84 ? -28.827 4.614 10.427 1.00 89.12 84 ILE A CA 1
ATOM 669 C C . ILE A 1 84 ? -28.703 3.966 11.811 1.00 89.12 84 ILE A C 1
ATOM 671 O O . ILE A 1 84 ? -29.673 3.922 12.564 1.00 89.12 84 ILE A O 1
ATOM 675 N N . LEU A 1 85 ? -27.529 3.436 12.153 1.00 87.25 85 LEU A N 1
ATOM 676 C CA . LEU A 1 85 ? -27.289 2.849 13.470 1.00 87.25 85 LEU A CA 1
ATOM 677 C C . LEU A 1 85 ? -27.328 3.917 14.562 1.00 87.25 85 LEU A C 1
ATOM 679 O O . LEU A 1 85 ? -27.980 3.700 15.579 1.00 87.25 85 LEU A O 1
ATOM 683 N N . THR A 1 86 ? -26.705 5.074 14.333 1.00 83.75 86 THR A N 1
ATOM 684 C CA . THR A 1 86 ? -26.740 6.206 15.267 1.00 83.75 86 THR A CA 1
ATOM 685 C C . THR A 1 86 ? -28.164 6.714 15.468 1.00 83.75 86 THR A C 1
ATOM 687 O O . THR A 1 86 ? -28.591 6.859 16.608 1.00 83.75 86 THR A O 1
ATOM 690 N N . SER A 1 87 ? -28.941 6.900 14.397 1.00 81.38 87 SER A N 1
ATOM 691 C CA . SER A 1 87 ? -30.323 7.376 14.523 1.00 81.38 87 SER A CA 1
ATOM 692 C C . SER A 1 87 ? -31.228 6.366 15.230 1.00 81.38 87 SER A C 1
ATOM 694 O O . SER A 1 87 ? -32.019 6.746 16.089 1.00 81.38 87 SER A O 1
ATOM 696 N N . LYS A 1 88 ? -31.073 5.064 14.954 1.00 81.25 88 LYS A N 1
ATOM 697 C CA . LYS A 1 88 ? -31.778 4.011 15.702 1.00 81.25 88 LYS A CA 1
ATOM 698 C C . LYS A 1 88 ? -31.355 3.961 17.168 1.00 81.25 88 LYS A C 1
ATOM 700 O O . LYS A 1 88 ? -32.191 3.705 18.029 1.00 81.25 88 LYS A O 1
ATOM 705 N N . LEU A 1 89 ? -30.078 4.195 17.466 1.00 76.00 89 LEU A N 1
ATOM 706 C CA . LEU A 1 89 ? -29.575 4.250 18.837 1.00 76.00 89 LEU A CA 1
ATOM 707 C C . LEU A 1 89 ? -30.173 5.442 19.599 1.00 76.00 89 LEU A C 1
ATOM 709 O O . LEU A 1 89 ? -30.624 5.279 20.730 1.00 76.00 89 LEU A O 1
ATOM 713 N N . GLU A 1 90 ? -30.243 6.613 18.967 1.00 76.56 90 GLU A N 1
ATOM 714 C CA . GLU A 1 90 ? -30.915 7.802 19.505 1.00 76.56 90 GLU A CA 1
ATOM 715 C C . GLU A 1 90 ? -32.423 7.570 19.701 1.00 76.56 90 GLU A C 1
ATOM 717 O O . GLU A 1 90 ? -32.992 7.965 20.722 1.00 76.56 90 GLU A O 1
ATOM 722 N N . GLU A 1 91 ? -33.080 6.866 18.777 1.00 75.25 91 GLU A N 1
ATOM 723 C CA . GLU A 1 91 ? -34.495 6.495 18.895 1.00 75.25 91 GLU A CA 1
ATOM 724 C C . GLU A 1 91 ? -34.738 5.533 20.074 1.00 75.25 91 GLU A C 1
ATOM 726 O O . GLU A 1 91 ? -35.688 5.691 20.840 1.00 75.25 91 GLU A O 1
ATOM 731 N N . LEU A 1 92 ? -33.860 4.548 20.270 1.00 71.19 92 LEU A N 1
ATOM 732 C CA . LEU A 1 92 ? -33.942 3.605 21.390 1.00 71.19 92 LEU A CA 1
ATOM 733 C C . LEU A 1 92 ? -33.587 4.251 22.741 1.00 71.19 92 LEU A C 1
ATOM 735 O O . LEU A 1 92 ? -34.160 3.873 23.767 1.00 71.19 92 LEU A O 1
ATOM 739 N N . SER A 1 93 ? -32.682 5.234 22.738 1.00 62.28 93 SER A N 1
ATOM 740 C CA . SER A 1 93 ? -32.345 6.071 23.898 1.00 62.28 93 SER A CA 1
ATOM 741 C C . SER A 1 93 ? -33.517 6.979 24.295 1.00 62.28 93 SER A C 1
ATOM 743 O O . SER A 1 93 ? -33.930 6.998 25.453 1.00 62.28 93 SER A O 1
ATOM 745 N N . SER A 1 94 ? -34.144 7.658 23.327 1.00 67.56 94 SER A N 1
ATOM 746 C CA . SER A 1 94 ? -35.305 8.535 23.565 1.00 67.56 94 SER A CA 1
ATOM 747 C C . SER A 1 94 ? -36.573 7.777 23.973 1.00 67.56 94 SER A C 1
ATOM 749 O O . SER A 1 94 ? -37.382 8.304 24.734 1.00 67.56 94 SER A O 1
ATOM 751 N N . LYS A 1 95 ? -36.725 6.516 23.546 1.00 69.94 95 LYS A N 1
ATOM 752 C CA . LYS A 1 95 ? -37.775 5.598 24.026 1.00 69.94 95 LYS A CA 1
ATOM 753 C C . LYS A 1 95 ? -37.487 4.985 25.403 1.00 69.94 95 LYS A C 1
ATOM 755 O O . LYS A 1 95 ? -38.296 4.195 25.883 1.00 69.94 95 LYS A O 1
ATOM 760 N N . GLY A 1 96 ? -36.358 5.314 26.038 1.00 51.59 96 GLY A N 1
ATOM 761 C CA . GLY A 1 96 ? -35.999 4.825 27.374 1.00 51.59 96 GLY A CA 1
ATOM 762 C C . GLY A 1 96 ? -35.682 3.326 27.446 1.00 51.59 96 GLY A C 1
ATOM 763 O O . GLY A 1 96 ? -35.604 2.777 28.541 1.00 51.59 96 GLY A O 1
ATOM 764 N N . ILE A 1 97 ? -35.507 2.656 26.299 1.00 59.22 97 ILE A N 1
ATOM 765 C CA . ILE A 1 97 ? -35.203 1.215 26.210 1.00 59.22 97 ILE A CA 1
ATOM 766 C C . ILE A 1 97 ? -33.710 0.972 26.452 1.00 59.22 97 ILE A C 1
ATOM 768 O O . ILE A 1 97 ? -33.324 -0.026 27.056 1.00 59.22 97 ILE A O 1
ATOM 772 N N . LEU A 1 98 ? -32.866 1.903 26.008 1.00 45.03 98 LEU A N 1
ATOM 773 C CA . LEU A 1 98 ? -31.451 1.928 26.340 1.00 45.03 98 LEU A CA 1
ATOM 774 C C . LEU A 1 98 ? -31.228 3.008 27.390 1.00 45.03 98 LEU A C 1
ATOM 776 O O . LEU A 1 98 ? -31.197 4.196 27.077 1.00 45.03 98 LEU A O 1
ATOM 780 N N . THR A 1 99 ? -31.028 2.604 28.643 1.00 44.62 99 THR A N 1
ATOM 781 C CA . THR A 1 99 ? -30.330 3.472 29.587 1.00 44.62 99 THR A CA 1
ATOM 782 C C . THR A 1 99 ? -28.932 3.673 29.018 1.00 44.62 99 THR A C 1
ATOM 784 O O . THR A 1 99 ? -28.105 2.760 29.083 1.00 44.62 99 THR A O 1
ATOM 787 N N . MET A 1 100 ? -28.670 4.835 28.415 1.00 46.19 100 MET A N 1
ATOM 788 C CA . MET A 1 100 ? -27.306 5.287 28.177 1.00 46.19 100 MET A CA 1
ATOM 789 C C . MET A 1 100 ? -26.639 5.296 29.549 1.00 46.19 100 MET A C 1
ATOM 791 O O . MET A 1 100 ? -26.854 6.200 30.354 1.00 46.19 100 MET A O 1
ATOM 795 N N . SER A 1 101 ? -25.902 4.229 29.863 1.00 43.78 101 SER A N 1
ATOM 796 C CA . SER A 1 101 ? -24.961 4.260 30.970 1.00 43.78 101 SER A CA 1
ATOM 797 C C . SER A 1 101 ? -24.126 5.505 30.723 1.00 43.78 101 SER A C 1
ATOM 799 O O . SER A 1 101 ? -23.588 5.659 29.625 1.00 43.78 101 SER A O 1
ATOM 801 N N . ASN A 1 102 ? -24.094 6.419 31.689 1.00 45.19 102 ASN A N 1
ATOM 802 C CA . ASN A 1 102 ? -23.197 7.566 31.707 1.00 45.19 102 ASN A CA 1
ATOM 803 C C . ASN A 1 102 ? -21.746 7.049 31.686 1.00 45.19 102 ASN A C 1
ATOM 805 O O . ASN A 1 102 ? -21.051 7.077 32.704 1.00 45.19 102 ASN A O 1
ATOM 809 N N . LYS A 1 103 ? -21.287 6.516 30.547 1.00 53.59 103 LYS A N 1
ATOM 810 C CA . LYS A 1 103 ? -19.892 6.178 30.309 1.00 53.59 103 LYS A CA 1
ATOM 811 C C . LYS A 1 103 ? -19.181 7.519 30.301 1.00 53.59 103 LYS A C 1
ATOM 813 O O . LYS A 1 103 ? -19.360 8.321 29.390 1.00 53.59 103 LYS A O 1
ATOM 818 N N . LYS A 1 104 ? -18.454 7.790 31.384 1.00 59.12 104 LYS A N 1
ATOM 819 C CA . LYS A 1 104 ? -17.564 8.942 31.482 1.00 59.12 104 LYS A CA 1
ATOM 820 C C . LYS A 1 104 ? -16.667 8.933 30.245 1.00 59.12 104 LYS A C 1
ATOM 822 O O . LYS A 1 104 ? -15.956 7.959 30.019 1.00 59.12 104 LYS A O 1
ATOM 827 N N . THR A 1 105 ? -16.722 9.990 29.445 1.00 60.22 105 THR A N 1
ATOM 828 C CA . THR A 1 105 ? -15.746 10.207 28.378 1.00 60.22 105 THR A CA 1
ATOM 829 C C . THR A 1 105 ? -14.425 10.558 29.050 1.00 60.22 105 THR A C 1
ATOM 831 O O . THR A 1 105 ? -14.351 11.550 29.773 1.00 60.22 105 THR A O 1
ATOM 834 N N . PHE A 1 106 ? -13.408 9.719 28.880 1.00 70.81 106 PHE A N 1
ATOM 835 C CA . PHE A 1 106 ? -12.067 9.994 29.389 1.00 70.81 106 PHE A CA 1
ATOM 836 C C . PHE A 1 106 ? -11.268 10.731 28.319 1.00 70.81 106 PHE A C 1
ATOM 838 O O . PHE A 1 106 ? -11.266 10.319 27.161 1.00 70.81 106 PHE A O 1
ATOM 845 N N . GLU A 1 107 ? -10.582 11.802 28.704 1.00 72.56 107 GLU A N 1
ATOM 846 C CA . GLU A 1 107 ? -9.750 12.600 27.793 1.00 72.56 107 GLU A CA 1
ATOM 847 C C . GLU A 1 107 ? -8.291 12.119 27.790 1.00 72.56 107 GLU A C 1
ATOM 849 O O . GLU A 1 107 ? -7.563 12.337 26.826 1.00 72.56 107 GLU A O 1
ATOM 854 N N . ASN A 1 108 ? -7.860 11.431 28.856 1.00 81.06 108 ASN A N 1
ATOM 855 C CA . ASN A 1 108 ? -6.486 10.961 29.030 1.00 81.06 108 ASN A CA 1
ATOM 856 C C . ASN A 1 108 ? -6.454 9.510 29.571 1.00 81.06 108 ASN A C 1
ATOM 858 O O . ASN A 1 108 ? -7.180 9.200 30.524 1.00 81.06 108 ASN A O 1
ATOM 862 N N . PRO A 1 109 ? -5.583 8.623 29.038 1.00 80.50 109 PRO A N 1
ATOM 863 C CA . PRO A 1 109 ? -5.347 7.278 29.575 1.00 80.50 109 PRO A CA 1
ATOM 864 C C . PRO A 1 109 ? -5.093 7.209 31.092 1.00 80.50 109 PRO A C 1
ATOM 866 O O . PRO A 1 109 ? -5.469 6.228 31.736 1.00 80.50 109 PRO A O 1
ATOM 869 N N . GLN A 1 110 ? -4.498 8.243 31.694 1.00 82.88 110 GLN A N 1
ATOM 870 C CA . GLN A 1 110 ? -4.259 8.324 33.139 1.00 82.88 110 GLN A CA 1
ATOM 871 C C . GLN A 1 110 ? -5.557 8.316 33.956 1.00 82.88 110 GLN A C 1
ATOM 873 O O . GLN A 1 110 ? -5.617 7.643 34.985 1.00 82.88 110 GLN A O 1
ATOM 878 N N . GLN A 1 111 ? -6.611 8.982 33.475 1.00 83.00 111 GLN A N 1
ATOM 879 C CA . GLN A 1 111 ? -7.912 9.036 34.154 1.00 83.00 111 GLN A CA 1
ATOM 880 C C . GLN A 1 111 ? -8.572 7.650 34.209 1.00 83.00 111 GLN A C 1
ATOM 882 O O . GLN A 1 111 ? -9.192 7.280 35.206 1.00 83.00 111 GLN A O 1
ATOM 887 N N . ILE A 1 112 ? -8.379 6.846 33.159 1.00 82.94 112 ILE A N 1
ATOM 888 C CA . ILE A 1 112 ? -8.857 5.458 33.094 1.00 82.94 112 ILE A CA 1
ATOM 889 C C . ILE A 1 112 ? -8.108 4.602 34.118 1.00 82.94 112 ILE A C 1
ATOM 891 O O . ILE A 1 112 ? -8.717 3.837 34.868 1.00 82.94 112 ILE A O 1
ATOM 895 N N . LEU A 1 113 ? -6.783 4.755 34.189 1.00 84.06 113 LEU A N 1
ATOM 896 C CA . LEU A 1 113 ? -5.948 4.043 35.157 1.00 84.06 113 LEU A CA 1
ATOM 897 C C . LEU A 1 113 ? -6.242 4.464 36.605 1.00 84.06 113 LEU A C 1
ATOM 899 O O . LEU A 1 113 ? -6.169 3.631 37.507 1.00 84.06 113 LEU A O 1
ATOM 903 N N . GLU A 1 114 ? -6.585 5.729 36.850 1.00 84.38 114 GLU A N 1
ATOM 904 C CA . GLU A 1 114 ? -7.055 6.223 38.150 1.00 84.38 114 GLU A CA 1
ATOM 905 C C . GLU A 1 114 ? -8.369 5.594 38.570 1.00 84.38 114 GLU A C 1
ATOM 907 O O . GLU A 1 114 ? -8.444 5.043 39.669 1.00 84.38 114 GLU A O 1
ATOM 912 N N . LEU A 1 115 ? -9.362 5.598 37.684 1.00 83.38 115 LEU A N 1
ATOM 913 C CA . LEU A 1 115 ? -10.650 4.991 37.979 1.00 83.38 115 LEU A CA 1
ATOM 914 C C . LEU A 1 115 ? -10.518 3.479 38.196 1.00 83.38 115 LEU A C 1
ATOM 916 O O . LEU A 1 115 ? -11.135 2.926 39.105 1.00 83.38 115 LEU A O 1
ATOM 920 N N . CYS A 1 116 ? -9.687 2.812 37.393 1.00 84.00 116 CYS A N 1
ATOM 921 C CA . CYS A 1 116 ? -9.375 1.397 37.557 1.00 84.00 116 CYS A CA 1
ATOM 922 C C . CYS A 1 116 ? -8.749 1.133 38.936 1.00 84.00 116 CYS A C 1
ATOM 924 O O . CYS A 1 116 ? -9.231 0.284 39.685 1.00 84.00 116 CYS A O 1
ATOM 926 N N . GLN A 1 117 ? -7.746 1.926 39.329 1.00 84.56 117 GLN A N 1
ATOM 927 C CA . GLN A 1 117 ? -7.114 1.826 40.645 1.00 84.56 117 GLN A CA 1
ATOM 928 C C . GLN A 1 117 ? -8.114 2.057 41.787 1.00 84.56 117 GLN A C 1
ATOM 930 O O . GLN A 1 117 ? -8.103 1.311 42.765 1.00 84.56 117 GLN A O 1
ATOM 935 N N . GLU A 1 118 ? -8.969 3.073 41.681 1.00 83.75 118 GLU A N 1
ATOM 936 C CA . GLU A 1 118 ? -9.971 3.402 42.697 1.00 83.75 118 GLU A CA 1
ATOM 937 C C . GLU A 1 118 ? -10.985 2.266 42.859 1.00 83.75 118 GLU A C 1
ATOM 939 O O . GLU A 1 118 ? -11.261 1.838 43.981 1.00 83.75 118 GLU A O 1
ATOM 944 N N . LYS A 1 119 ? -11.498 1.730 41.743 1.00 82.44 119 LYS A N 1
ATOM 945 C CA . LYS A 1 119 ? -12.438 0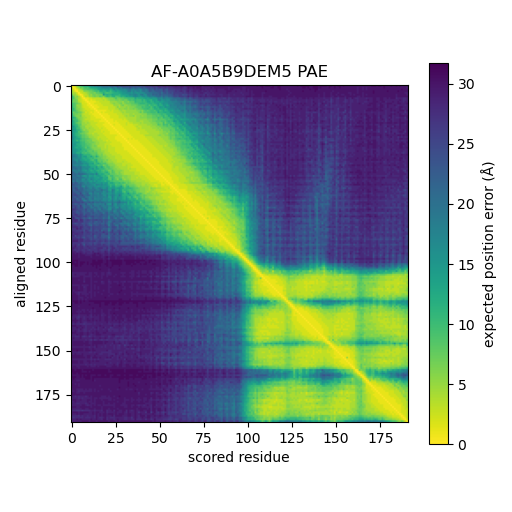.603 41.751 1.00 82.44 119 LYS A CA 1
ATOM 946 C C . LYS A 1 119 ? -11.805 -0.648 42.365 1.00 82.44 119 LYS A C 1
ATOM 948 O O . LYS A 1 119 ? -12.442 -1.275 43.200 1.00 82.44 119 LYS A O 1
ATOM 953 N N . ILE A 1 120 ? -10.553 -0.963 42.028 1.00 83.00 120 ILE A N 1
ATOM 954 C CA . ILE A 1 120 ? -9.825 -2.125 42.574 1.00 83.00 120 ILE A CA 1
ATOM 955 C C . ILE A 1 120 ? -9.486 -1.945 44.063 1.00 83.00 120 ILE A C 1
ATOM 957 O O . ILE A 1 120 ? -9.440 -2.918 44.810 1.00 83.00 120 ILE A O 1
ATOM 961 N N . SER A 1 121 ? -9.280 -0.708 44.525 1.00 77.19 121 SER A N 1
ATOM 962 C CA . SER A 1 121 ? -8.917 -0.421 45.923 1.00 77.19 121 SER A CA 1
ATOM 963 C C . SER A 1 121 ? -10.088 -0.563 46.908 1.00 77.19 121 SER A C 1
ATOM 965 O O . SER A 1 121 ? -9.880 -0.499 48.122 1.00 77.19 121 SER A O 1
ATOM 967 N N . LYS A 1 122 ? -11.325 -0.752 46.426 1.00 75.62 122 LYS A N 1
ATOM 968 C CA . LYS A 1 122 ? -12.490 -0.990 47.288 1.00 75.62 122 LYS A CA 1
ATOM 969 C C . LYS A 1 122 ? -12.415 -2.411 47.855 1.00 75.62 122 LYS A C 1
ATOM 971 O O . LYS A 1 122 ? -12.440 -3.389 47.120 1.00 75.62 122 LYS A O 1
ATOM 976 N N . LYS A 1 123 ? -12.330 -2.516 49.185 1.00 57.03 123 LYS A N 1
ATOM 977 C CA . LYS A 1 123 ? -11.924 -3.717 49.944 1.00 57.03 123 LYS A CA 1
ATOM 978 C C . LYS A 1 123 ? -12.803 -4.981 49.834 1.00 57.03 123 LYS A C 1
ATOM 980 O O . LYS A 1 123 ? -12.555 -5.908 50.584 1.00 57.03 123 LYS A O 1
ATOM 985 N N . ASN A 1 124 ? -13.775 -5.065 48.926 1.00 65.06 124 ASN A N 1
ATOM 986 C CA . ASN A 1 124 ? -14.703 -6.204 48.824 1.00 65.06 124 ASN A CA 1
ATOM 987 C C . ASN A 1 124 ? -15.108 -6.546 47.373 1.00 65.06 124 ASN A C 1
ATOM 989 O O . ASN A 1 124 ? -16.243 -6.950 47.144 1.00 65.06 124 ASN A O 1
ATOM 993 N N . LEU A 1 125 ? -14.230 -6.373 46.377 1.00 70.88 125 LEU A N 1
ATOM 994 C CA . LEU A 1 125 ? -14.570 -6.789 45.007 1.00 70.88 125 LEU A CA 1
ATOM 995 C C . LEU A 1 125 ? -14.598 -8.315 44.880 1.00 70.88 125 LEU A C 1
ATOM 997 O O . LEU A 1 125 ? -13.651 -9.002 45.269 1.00 70.88 125 LEU A O 1
ATOM 1001 N N . SER A 1 126 ? -15.657 -8.853 44.288 1.00 75.75 126 SER A N 1
ATOM 1002 C CA . SER A 1 126 ? -15.696 -10.229 43.788 1.00 75.75 126 SER A CA 1
ATOM 1003 C C . SER A 1 126 ? -14.751 -10.412 42.590 1.00 75.75 126 SER A C 1
ATOM 1005 O O . SER A 1 126 ? -14.371 -9.450 41.920 1.00 75.75 126 SER A O 1
ATOM 1007 N N . LEU A 1 127 ? -14.371 -11.660 42.285 1.00 73.38 127 LEU A N 1
ATOM 1008 C CA . LEU A 1 127 ? -13.556 -11.972 41.096 1.00 73.38 127 LEU A CA 1
ATOM 1009 C C . LEU A 1 127 ? -14.247 -11.525 39.798 1.00 73.38 127 LEU A C 1
ATOM 1011 O O . LEU A 1 127 ? -13.589 -11.041 38.878 1.00 73.38 127 LEU A O 1
ATOM 1015 N N . HIS A 1 128 ? -15.577 -11.632 39.751 1.00 75.56 128 HIS A N 1
ATOM 1016 C CA . HIS A 1 128 ? -16.383 -11.170 38.625 1.00 75.56 128 HIS A CA 1
ATOM 1017 C C . HIS A 1 128 ? -16.301 -9.646 38.460 1.00 75.56 128 HIS A C 1
ATOM 1019 O O . HIS A 1 128 ? -16.042 -9.158 37.361 1.00 75.56 128 HIS A O 1
ATOM 1025 N N . GLU A 1 129 ? -16.459 -8.887 39.547 1.00 78.62 129 GLU A N 1
ATOM 1026 C CA . GLU A 1 129 ? -16.329 -7.425 39.512 1.00 78.62 129 GLU A CA 1
ATOM 1027 C C . GLU A 1 129 ? -14.911 -6.993 39.135 1.00 78.62 129 GLU A C 1
ATOM 1029 O O . GLU A 1 129 ? -14.740 -6.062 38.354 1.00 78.62 129 GLU A O 1
ATOM 1034 N N . LEU A 1 130 ? -13.884 -7.690 39.627 1.00 80.38 130 LEU A N 1
ATOM 1035 C CA . LEU A 1 130 ? -12.494 -7.403 39.279 1.00 80.38 130 LEU A CA 1
ATOM 1036 C C . LEU A 1 130 ? -12.225 -7.620 37.783 1.00 80.38 130 LEU A C 1
ATOM 1038 O O . LEU A 1 130 ? -11.625 -6.765 37.129 1.00 80.38 130 LEU A O 1
ATOM 1042 N N . SER A 1 131 ? -12.709 -8.737 37.236 1.00 82.06 131 SER A N 1
ATOM 1043 C CA . SER A 1 131 ? -12.619 -9.040 35.806 1.00 82.06 131 SER A CA 1
ATOM 1044 C C . SER A 1 131 ? -13.339 -7.982 34.966 1.00 82.06 131 SER A C 1
ATOM 1046 O O . SER A 1 131 ? -12.776 -7.450 34.007 1.00 82.06 131 SER A O 1
ATOM 1048 N N . GLN A 1 132 ? -14.545 -7.589 35.383 1.00 82.50 132 GLN A N 1
ATOM 1049 C CA . GLN A 1 132 ? -15.322 -6.554 34.710 1.00 82.50 132 GLN A CA 1
ATOM 1050 C C . GLN A 1 132 ? -14.605 -5.197 34.712 1.00 82.50 132 GLN A C 1
ATOM 1052 O O . GLN A 1 132 ? -14.523 -4.553 33.670 1.00 82.50 132 GLN A O 1
ATOM 1057 N N . VAL A 1 133 ? -14.027 -4.780 35.842 1.00 84.31 133 VAL A N 1
ATOM 1058 C CA . VAL A 1 133 ? -13.279 -3.516 35.940 1.00 84.31 133 VAL A CA 1
ATOM 1059 C C . VAL A 1 133 ? -12.065 -3.502 35.011 1.00 84.31 133 VAL A C 1
ATOM 1061 O O . VAL A 1 133 ? -11.808 -2.494 34.352 1.00 84.31 133 VAL A O 1
ATOM 1064 N N . ILE A 1 134 ? -11.330 -4.612 34.921 1.00 84.44 134 ILE A N 1
ATOM 1065 C CA . ILE A 1 134 ? -10.169 -4.734 34.027 1.00 84.44 134 ILE A CA 1
ATOM 1066 C C . ILE A 1 134 ? -10.605 -4.689 32.562 1.00 84.44 134 ILE A C 1
ATOM 1068 O O . ILE A 1 134 ? -9.949 -4.034 31.749 1.00 84.44 134 ILE A O 1
ATOM 1072 N N . LYS A 1 135 ? -11.716 -5.350 32.228 1.00 85.50 135 LYS A N 1
ATOM 1073 C CA . LYS A 1 135 ? -12.275 -5.354 30.876 1.00 85.50 135 LYS A CA 1
ATOM 1074 C C . LYS A 1 135 ? -12.740 -3.960 30.453 1.00 85.50 135 LYS A C 1
ATOM 1076 O O . LYS A 1 135 ? -12.343 -3.497 29.388 1.00 85.50 135 LYS A O 1
ATOM 1081 N N . GLU A 1 136 ? -13.488 -3.270 31.314 1.00 85.75 136 GLU A N 1
ATOM 1082 C CA . GLU A 1 136 ? -13.916 -1.881 31.096 1.00 85.75 136 GLU A CA 1
ATOM 1083 C C . GLU A 1 136 ? -12.705 -0.962 30.878 1.00 85.75 136 GLU A C 1
ATOM 1085 O O . GLU A 1 136 ? -12.633 -0.253 29.876 1.00 85.75 136 GLU A O 1
ATOM 1090 N N . ALA A 1 137 ? -11.699 -1.036 31.756 1.00 84.88 137 ALA A N 1
ATOM 1091 C CA . ALA A 1 137 ? -10.495 -0.215 31.638 1.00 84.88 137 ALA A CA 1
ATOM 1092 C C . ALA A 1 137 ? -9.706 -0.498 30.348 1.00 84.88 137 ALA A C 1
ATOM 1094 O O . ALA A 1 137 ? -9.140 0.416 29.754 1.00 84.88 137 ALA A O 1
ATOM 1095 N N . LYS A 1 138 ? -9.657 -1.755 29.898 1.00 85.69 138 LYS A N 1
ATOM 1096 C CA . LYS A 1 138 ? -8.986 -2.153 28.655 1.00 85.69 138 LYS A CA 1
ATOM 1097 C C . LYS A 1 138 ? -9.714 -1.627 27.418 1.00 85.69 138 LYS A C 1
ATOM 1099 O O . LYS A 1 138 ? -9.051 -1.155 26.498 1.00 85.69 138 LYS A O 1
ATOM 1104 N N . GLU A 1 139 ? -11.043 -1.705 27.389 1.00 85.12 139 GLU A N 1
ATOM 1105 C CA . GLU A 1 139 ? -11.855 -1.154 26.298 1.00 85.12 139 GLU A CA 1
ATOM 1106 C C . GLU A 1 139 ? -11.690 0.364 26.206 1.00 85.12 139 GLU A C 1
ATOM 1108 O O . GLU A 1 139 ? -11.372 0.885 25.137 1.00 85.12 139 GLU A O 1
ATOM 1113 N N . ASP A 1 140 ? -11.812 1.065 27.333 1.00 84.06 140 ASP A N 1
ATOM 1114 C CA . ASP A 1 140 ? -11.705 2.521 27.355 1.00 84.06 140 ASP A CA 1
ATOM 1115 C C . ASP A 1 140 ? -10.270 2.976 26.992 1.00 84.06 140 ASP A C 1
ATOM 1117 O O . ASP A 1 140 ? -10.080 3.947 26.258 1.00 84.06 140 ASP A O 1
ATOM 1121 N N . LEU A 1 141 ? -9.231 2.244 27.423 1.00 84.38 141 LEU A N 1
ATOM 1122 C CA . LEU A 1 141 ? -7.834 2.564 27.089 1.00 84.38 141 LEU A CA 1
ATOM 1123 C C . LEU A 1 141 ? -7.490 2.241 25.627 1.00 84.38 141 LEU A C 1
ATOM 1125 O O . LEU A 1 141 ? -6.605 2.876 25.047 1.00 84.38 141 LEU A O 1
ATOM 1129 N N . PHE A 1 142 ? -8.180 1.278 25.010 1.00 85.38 142 PHE A N 1
ATOM 1130 C CA . PHE A 1 142 ? -8.023 0.977 23.587 1.00 85.38 142 PHE A CA 1
ATOM 1131 C C . PHE A 1 142 ? -8.500 2.139 22.719 1.00 85.38 142 PHE A C 1
ATOM 1133 O O . PHE A 1 142 ? -7.788 2.513 21.788 1.00 85.38 142 PHE A O 1
ATOM 1140 N N . VAL A 1 143 ? -9.632 2.755 23.074 1.00 82.44 143 VAL A N 1
ATOM 1141 C CA . VAL A 1 143 ? -10.170 3.929 22.368 1.00 82.44 143 VAL A CA 1
ATOM 1142 C C . VAL A 1 143 ? -9.155 5.074 22.329 1.00 82.44 143 VAL A C 1
ATOM 1144 O O . VAL A 1 143 ? -9.017 5.726 21.299 1.00 82.44 143 VAL A O 1
ATOM 1147 N N . LEU A 1 144 ? -8.409 5.293 23.418 1.00 80.12 144 LEU A N 1
ATOM 1148 C CA . LEU A 1 144 ? -7.448 6.397 23.504 1.00 80.12 144 LEU A CA 1
ATOM 1149 C C . LEU A 1 144 ? -6.059 6.074 22.939 1.00 80.12 144 LEU A C 1
ATOM 1151 O O . LEU A 1 144 ? -5.373 6.976 22.470 1.00 80.12 144 LEU A O 1
ATOM 1155 N N . THR A 1 145 ? -5.609 4.819 23.009 1.00 81.12 145 THR A N 1
ATOM 1156 C CA . THR A 1 145 ? -4.196 4.479 22.738 1.00 81.12 145 THR A CA 1
ATOM 1157 C C . THR A 1 145 ? -3.967 3.586 21.520 1.00 81.12 145 THR A C 1
ATOM 1159 O O . THR A 1 145 ? -2.820 3.399 21.118 1.00 81.12 145 THR A O 1
ATOM 1162 N N . GLY A 1 146 ? -5.021 3.009 20.931 1.00 72.50 146 GLY A N 1
ATOM 1163 C CA . GLY A 1 146 ? -4.960 2.305 19.644 1.00 72.50 146 GLY A CA 1
ATOM 1164 C C . GLY A 1 146 ? -4.089 1.041 19.586 1.00 72.50 146 GLY A C 1
ATOM 1165 O O . GLY A 1 146 ? -3.773 0.590 18.490 1.00 72.50 146 GLY A O 1
ATOM 1166 N N . GLY A 1 147 ? -3.687 0.451 20.722 1.00 71.38 147 GLY A N 1
ATOM 1167 C CA . GLY A 1 147 ? -2.867 -0.779 20.732 1.00 71.38 147 GLY A CA 1
ATOM 1168 C C . GLY A 1 147 ? -1.632 -0.765 21.638 1.00 71.38 147 GLY A C 1
ATOM 1169 O O . GLY A 1 147 ? -0.715 -1.561 21.445 1.00 71.38 147 GLY A O 1
ATOM 1170 N N . HIS A 1 148 ? -1.573 0.126 22.626 1.00 78.50 148 HIS A N 1
ATOM 1171 C CA . HIS A 1 148 ? -0.415 0.267 23.507 1.00 78.50 148 HIS A CA 1
ATOM 1172 C C . HIS A 1 148 ? -0.096 -1.012 24.310 1.00 78.50 148 HIS A C 1
ATOM 1174 O O . HIS A 1 148 ? -0.999 -1.755 24.699 1.00 78.50 148 HIS A O 1
ATOM 1180 N N . LYS A 1 149 ? 1.187 -1.237 24.652 1.00 82.38 149 LYS A N 1
ATOM 1181 C CA . LYS A 1 149 ? 1.683 -2.410 25.421 1.00 82.38 149 LYS A CA 1
ATOM 1182 C C . LYS A 1 149 ? 0.874 -2.695 26.697 1.00 82.38 149 LYS A C 1
ATOM 1184 O O . LYS A 1 149 ? 0.714 -3.843 27.101 1.00 82.38 149 LYS A O 1
ATOM 1189 N N . ILE A 1 150 ? 0.327 -1.646 27.301 1.00 84.25 150 ILE A N 1
ATOM 1190 C CA . ILE A 1 150 ? -0.507 -1.705 28.507 1.00 84.25 150 ILE A CA 1
ATOM 1191 C C . ILE A 1 150 ? -1.773 -2.547 28.290 1.00 84.25 150 ILE A C 1
ATOM 1193 O O . ILE A 1 150 ? -2.165 -3.281 29.189 1.00 84.25 150 ILE A O 1
ATOM 1197 N N . LEU A 1 151 ? -2.362 -2.536 27.091 1.00 83.94 151 LEU A N 1
ATOM 1198 C CA . LEU A 1 151 ? -3.523 -3.368 26.755 1.00 83.94 151 LEU A CA 1
ATOM 1199 C C .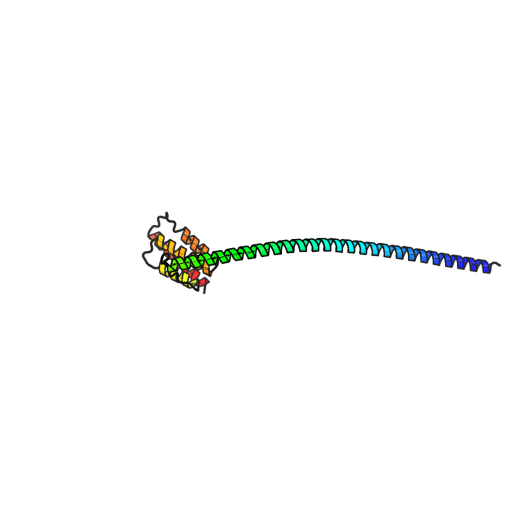 LEU A 1 151 ? -3.188 -4.860 26.757 1.00 83.94 151 LEU A C 1
ATOM 1201 O O . LEU A 1 151 ? -4.004 -5.681 27.177 1.00 83.94 151 LEU A O 1
ATOM 1205 N N . PHE A 1 152 ? -1.983 -5.214 26.305 1.00 83.94 152 PHE A N 1
ATOM 1206 C CA . PHE A 1 152 ? -1.507 -6.595 26.331 1.00 83.94 152 PHE A CA 1
ATOM 1207 C C . PHE A 1 152 ? -1.264 -7.074 27.766 1.00 83.94 152 PHE A C 1
ATOM 1209 O O . PHE A 1 152 ? -1.620 -8.201 28.124 1.00 83.94 152 PHE A O 1
ATOM 1216 N N . GLU A 1 153 ? -0.686 -6.210 28.602 1.00 83.25 153 GLU A N 1
ATOM 1217 C CA . GLU A 1 153 ? -0.471 -6.511 30.016 1.00 83.25 153 GLU A CA 1
ATOM 1218 C C . GLU A 1 153 ? -1.817 -6.624 30.762 1.00 83.25 153 GLU A C 1
ATOM 1220 O O . GLU A 1 153 ? -2.047 -7.644 31.412 1.00 83.25 153 GLU A O 1
ATOM 1225 N N . LEU A 1 154 ? -2.760 -5.689 30.570 1.00 84.31 154 LEU A N 1
ATOM 1226 C CA . LEU A 1 154 ? -4.137 -5.767 31.096 1.00 84.31 154 LEU A CA 1
ATOM 1227 C C . LEU A 1 154 ? -4.860 -7.044 30.653 1.00 84.31 154 LEU A C 1
ATOM 1229 O O . LEU A 1 154 ? -5.440 -7.744 31.479 1.00 84.31 154 LEU A O 1
ATOM 1233 N N . GLY A 1 155 ? -4.772 -7.407 29.371 1.00 81.75 155 GLY A N 1
ATOM 1234 C CA . GLY A 1 155 ? -5.349 -8.654 28.860 1.00 81.75 155 GLY A CA 1
ATOM 1235 C C . GLY A 1 155 ? -4.696 -9.913 29.444 1.00 81.75 155 GLY A C 1
ATOM 1236 O O . GLY A 1 155 ? -5.299 -10.984 29.469 1.00 81.75 155 GLY A O 1
ATOM 1237 N N . SER A 1 156 ? -3.462 -9.820 29.936 1.00 83.50 156 SER A N 1
ATOM 1238 C CA . SER A 1 156 ? -2.808 -10.922 30.646 1.00 83.50 156 SER A CA 1
ATOM 1239 C C . SER A 1 156 ? -3.311 -11.051 32.084 1.00 83.50 156 SER A C 1
ATOM 1241 O O . SER A 1 156 ? -3.448 -12.173 32.560 1.00 83.50 156 SER A O 1
ATOM 1243 N N . PHE A 1 157 ? -3.655 -9.940 32.743 1.00 82.81 157 PHE A N 1
ATOM 1244 C CA . PHE A 1 157 ? -4.342 -9.952 34.040 1.00 82.81 157 PHE A CA 1
ATOM 1245 C C . PHE A 1 157 ? -5.783 -10.461 33.924 1.00 82.81 157 PHE A C 1
ATOM 1247 O O . PHE A 1 157 ? -6.176 -11.329 34.693 1.00 82.81 157 PHE A O 1
ATOM 1254 N N . GLU A 1 158 ? -6.533 -10.017 32.914 1.00 82.38 158 GLU A N 1
ATOM 1255 C CA . GLU A 1 158 ? -7.888 -10.510 32.615 1.00 82.38 158 GLU A CA 1
ATOM 1256 C C . GLU A 1 158 ? -7.908 -12.040 32.444 1.00 82.38 158 GLU A C 1
ATOM 1258 O O . GLU A 1 158 ? -8.710 -12.738 33.056 1.00 82.38 158 GLU A O 1
ATOM 1263 N N . ARG A 1 159 ? -6.956 -12.590 31.676 1.00 81.44 159 ARG A N 1
ATOM 1264 C CA . ARG A 1 159 ? -6.841 -14.041 31.436 1.00 81.44 159 ARG A CA 1
ATOM 1265 C C . ARG A 1 159 ? -6.471 -14.862 32.669 1.00 81.44 159 ARG A C 1
ATOM 1267 O O . ARG A 1 159 ? -6.663 -16.076 32.636 1.00 81.44 159 ARG A O 1
ATOM 1274 N N . LYS A 1 160 ? -5.914 -14.239 33.709 1.00 78.94 160 LYS A N 1
ATOM 1275 C CA . LYS A 1 160 ? -5.618 -14.905 34.984 1.00 78.94 160 LYS A CA 1
ATOM 1276 C C . LYS A 1 160 ? -6.864 -15.026 35.869 1.00 78.94 160 LYS A C 1
ATOM 1278 O O . LYS A 1 160 ? -6.898 -15.929 36.689 1.00 78.94 160 LYS A O 1
ATOM 1283 N N . ILE A 1 161 ? -7.884 -14.183 35.675 1.00 73.38 161 ILE A N 1
ATOM 1284 C CA . ILE A 1 161 ? -9.134 -14.161 36.462 1.00 73.38 161 ILE A CA 1
ATOM 1285 C C . ILE A 1 161 ? -10.209 -15.005 35.757 1.00 73.38 161 ILE A C 1
ATOM 1287 O O . ILE A 1 161 ? -11.299 -14.529 35.440 1.00 73.38 161 ILE A O 1
ATOM 1291 N N . LYS A 1 162 ? -9.899 -16.257 35.406 1.00 63.06 162 LYS A N 1
ATOM 1292 C CA . LYS A 1 162 ? -10.879 -17.099 34.705 1.00 63.06 162 LYS A CA 1
ATOM 1293 C C . LYS A 1 162 ? -12.080 -17.430 35.611 1.00 63.06 162 LYS A C 1
ATOM 1295 O O . LYS A 1 162 ? -11.926 -17.504 36.828 1.00 63.06 162 LYS A O 1
ATOM 1300 N N . PRO A 1 163 ? -13.267 -17.683 35.033 1.00 55.28 163 PRO A N 1
ATOM 1301 C CA . PRO A 1 163 ? -14.459 -18.047 35.804 1.00 55.28 163 PRO A CA 1
ATOM 1302 C C . PRO A 1 163 ? -14.272 -19.299 36.681 1.00 55.28 163 PRO A C 1
ATOM 1304 O O . PRO A 1 163 ? -14.866 -19.377 37.748 1.00 55.28 163 PRO A O 1
ATOM 1307 N N . ASP A 1 164 ? -13.397 -20.222 36.262 1.00 52.69 164 ASP A N 1
ATOM 1308 C CA . ASP A 1 164 ? -13.151 -21.514 36.925 1.00 52.69 164 ASP A CA 1
ATOM 1309 C C . ASP A 1 164 ? -11.893 -21.533 37.813 1.00 52.69 164 ASP A C 1
ATOM 1311 O O . ASP A 1 164 ? -11.461 -22.594 38.260 1.00 52.69 164 ASP A O 1
ATOM 1315 N N . SER A 1 165 ? -11.243 -20.385 38.033 1.00 59.03 165 SER A N 1
ATOM 1316 C CA . SER A 1 165 ? -10.088 -20.326 38.938 1.00 59.03 165 SER A CA 1
ATOM 1317 C C . SER A 1 165 ? -10.545 -20.170 40.386 1.00 59.03 165 SER A C 1
ATOM 1319 O O . SER A 1 165 ? -11.039 -19.113 40.776 1.00 59.03 165 SER A O 1
ATOM 1321 N N . GLU A 1 166 ? -10.339 -21.217 41.186 1.00 57.47 166 GLU A N 1
ATOM 1322 C CA . GLU A 1 166 ? -10.412 -21.179 42.648 1.00 57.47 166 GLU A CA 1
ATOM 1323 C C . GLU A 1 166 ? -9.269 -20.311 43.198 1.00 57.47 166 GLU A C 1
ATOM 1325 O O . GLU A 1 166 ? -8.221 -20.812 43.589 1.00 57.47 166 GLU A O 1
ATOM 1330 N N . PHE A 1 167 ? -9.436 -18.986 43.194 1.00 63.88 167 PHE A N 1
ATOM 1331 C CA . PHE A 1 167 ? -8.550 -18.115 43.965 1.00 63.88 167 PHE A CA 1
ATOM 1332 C C . PHE A 1 167 ? -8.868 -18.295 4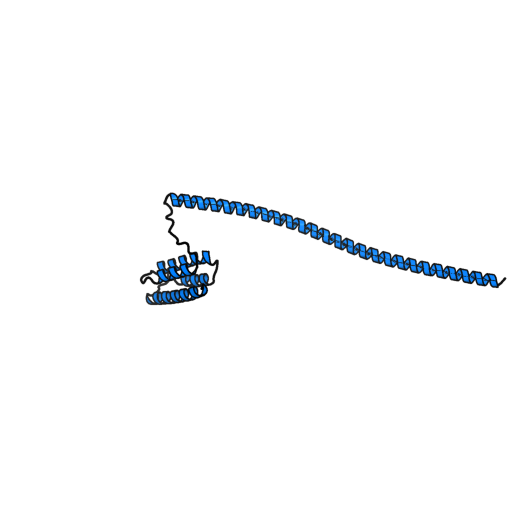5.449 1.00 63.88 167 PHE A C 1
ATOM 1334 O O . PHE A 1 167 ? -9.979 -17.992 45.890 1.00 63.88 167 PHE A O 1
ATOM 1341 N N . SER A 1 168 ? -7.887 -18.713 46.243 1.00 68.06 168 SER A N 1
ATOM 1342 C CA . SER A 1 168 ? -7.947 -18.492 47.685 1.00 68.06 168 SER A CA 1
ATOM 1343 C C . SER A 1 168 ? -7.951 -16.985 47.981 1.00 68.06 168 SER A C 1
ATOM 1345 O O . SER A 1 168 ? -7.412 -16.180 47.217 1.00 68.06 168 SER A O 1
ATOM 1347 N N . GLU A 1 169 ? -8.521 -16.576 49.120 1.00 68.94 169 GLU A N 1
ATOM 1348 C CA . GLU A 1 169 ? -8.541 -15.157 49.523 1.00 68.94 169 GLU A CA 1
ATOM 1349 C C . GLU A 1 169 ? -7.129 -14.539 49.559 1.00 68.94 169 GLU A C 1
ATOM 1351 O O . GLU A 1 169 ? -6.946 -13.382 49.186 1.00 68.94 169 GLU A O 1
ATOM 1356 N N . LYS A 1 170 ? -6.101 -15.332 49.896 1.00 72.62 170 LYS A N 1
ATOM 1357 C CA . LYS A 1 170 ? -4.697 -14.889 49.871 1.00 72.62 170 LYS A CA 1
ATOM 1358 C C . LYS A 1 170 ? -4.174 -14.636 48.456 1.00 72.62 170 LYS A C 1
ATOM 1360 O O . LYS A 1 170 ? -3.517 -13.626 48.223 1.00 72.62 170 LYS A O 1
ATOM 1365 N N . GLU A 1 171 ? -4.474 -15.519 47.506 1.00 74.44 171 GLU A N 1
ATOM 1366 C CA . GLU A 1 171 ? -4.054 -15.356 46.104 1.00 74.44 171 GLU A CA 1
ATOM 1367 C C . GLU A 1 171 ? -4.755 -14.166 45.446 1.00 74.44 171 GLU A C 1
ATOM 1369 O O . GLU A 1 171 ? -4.176 -13.469 44.614 1.00 74.44 171 GLU A O 1
ATOM 1374 N N . LYS A 1 172 ? -6.001 -13.902 45.844 1.00 73.44 172 LYS A N 1
ATOM 1375 C CA . LYS A 1 172 ? -6.763 -12.738 45.396 1.00 73.44 172 LYS A CA 1
ATOM 1376 C C . LYS A 1 172 ? -6.155 -11.433 45.912 1.00 73.44 172 LYS A C 1
ATOM 1378 O O . LYS A 1 172 ? -6.006 -10.486 45.139 1.00 73.44 172 LYS A O 1
ATOM 1383 N N . GLU A 1 173 ? -5.776 -11.377 47.189 1.00 76.56 173 GLU A N 1
ATOM 1384 C CA . GLU A 1 173 ? -5.075 -10.222 47.761 1.00 76.56 173 GLU A CA 1
ATOM 1385 C C . GLU A 1 173 ? -3.727 -9.974 47.067 1.00 76.56 173 GLU A C 1
ATOM 1387 O O . GLU A 1 173 ? -3.429 -8.840 46.685 1.00 76.56 173 GLU A O 1
ATOM 1392 N N . GLU A 1 174 ? -2.938 -11.026 46.835 1.00 79.75 174 GLU A N 1
ATOM 1393 C CA . GLU A 1 174 ? -1.649 -10.929 46.142 1.00 79.75 174 GLU A CA 1
ATOM 1394 C C . GLU A 1 174 ? -1.812 -10.456 44.689 1.00 79.75 174 GLU A C 1
ATOM 1396 O O . GLU A 1 174 ? -1.089 -9.568 44.227 1.00 79.75 174 GLU A O 1
ATOM 1401 N N . PHE A 1 175 ? -2.824 -10.969 43.988 1.00 82.44 175 PHE A N 1
ATOM 1402 C CA . PHE A 1 175 ? -3.164 -10.545 42.635 1.00 82.44 175 PHE A CA 1
ATOM 1403 C C . PHE A 1 175 ? -3.556 -9.062 42.568 1.00 82.44 175 PHE A C 1
ATOM 1405 O O . PHE A 1 175 ? -3.098 -8.332 41.685 1.00 82.44 175 PHE A O 1
ATOM 1412 N N . ILE A 1 176 ? -4.383 -8.596 43.510 1.00 81.19 176 ILE A N 1
ATOM 1413 C CA . ILE A 1 176 ? -4.789 -7.188 43.598 1.00 81.19 176 ILE A CA 1
ATOM 1414 C C . ILE A 1 176 ? -3.566 -6.296 43.844 1.00 81.19 176 ILE A C 1
ATOM 1416 O O . ILE A 1 176 ? -3.434 -5.247 43.209 1.00 81.19 176 ILE A O 1
ATOM 1420 N N . LEU A 1 177 ? -2.645 -6.709 44.718 1.00 82.69 177 LEU A N 1
ATOM 1421 C CA . LEU A 1 177 ? -1.412 -5.967 44.987 1.00 82.69 177 LEU A CA 1
ATOM 1422 C C . LEU A 1 177 ? -0.508 -5.866 43.748 1.00 82.69 177 LEU A C 1
ATOM 1424 O O . LEU A 1 177 ? -0.008 -4.774 43.455 1.00 82.69 177 LEU A O 1
ATOM 1428 N N . ASP A 1 178 ? -0.330 -6.958 42.999 1.00 84.75 178 ASP A N 1
ATOM 1429 C CA . ASP A 1 178 ? 0.456 -6.963 41.756 1.00 84.75 178 ASP A CA 1
ATOM 1430 C C . ASP A 1 178 ? -0.178 -6.063 40.682 1.00 84.75 178 ASP A C 1
ATOM 1432 O O . ASP A 1 178 ? 0.494 -5.218 40.079 1.00 84.75 178 ASP A O 1
ATOM 1436 N N . LEU A 1 179 ? -1.501 -6.149 40.512 1.00 83.81 179 LEU A N 1
ATOM 1437 C CA . LEU A 1 179 ? -2.247 -5.310 39.575 1.00 83.81 179 LEU A CA 1
ATOM 1438 C C . LEU A 1 179 ? -2.152 -3.819 39.936 1.00 83.81 179 LEU A C 1
ATOM 1440 O O . LEU A 1 179 ? -1.875 -2.987 39.070 1.00 83.81 179 LEU A O 1
ATOM 1444 N N . LEU A 1 180 ? -2.308 -3.459 41.215 1.00 85.25 180 LEU A N 1
ATOM 1445 C CA . LEU A 1 180 ? -2.166 -2.074 41.683 1.00 85.25 180 LEU A CA 1
ATOM 1446 C C . LEU A 1 180 ? -0.744 -1.537 41.475 1.00 85.25 180 LEU A C 1
ATOM 1448 O O . LEU A 1 180 ? -0.568 -0.366 41.120 1.00 85.25 180 LEU A O 1
ATOM 1452 N N . LYS A 1 181 ? 0.280 -2.375 41.671 1.00 87.06 181 LYS A N 1
ATOM 1453 C CA . LYS A 1 181 ? 1.676 -2.012 41.395 1.00 87.06 181 LYS A CA 1
ATOM 1454 C C . LYS A 1 181 ? 1.884 -1.734 39.907 1.00 87.06 181 LYS A C 1
ATOM 1456 O O . LYS A 1 181 ? 2.472 -0.709 39.559 1.00 87.06 181 LYS A O 1
ATOM 1461 N N . LYS A 1 182 ? 1.345 -2.585 39.032 1.00 85.94 182 LYS A N 1
ATOM 1462 C CA . LYS A 1 182 ? 1.420 -2.405 37.576 1.00 85.94 182 LYS A CA 1
ATOM 1463 C C . LYS A 1 182 ? 0.679 -1.167 37.090 1.00 85.94 182 LYS A C 1
ATOM 1465 O O . LYS A 1 182 ? 1.242 -0.408 36.307 1.00 85.94 182 LYS A O 1
ATOM 1470 N N . ILE A 1 183 ? -0.510 -0.886 37.620 1.00 85.00 183 ILE A N 1
ATOM 1471 C CA . ILE A 1 183 ? -1.250 0.342 37.298 1.00 85.00 183 ILE A CA 1
ATOM 1472 C C . ILE A 1 183 ? -0.425 1.590 37.653 1.00 85.00 183 ILE A C 1
ATOM 1474 O O . ILE A 1 183 ? -0.358 2.527 36.857 1.00 85.00 183 ILE A O 1
ATOM 1478 N N . LYS A 1 184 ? 0.276 1.597 38.797 1.00 85.12 184 LYS A N 1
ATOM 1479 C CA . LYS A 1 184 ? 1.194 2.694 39.158 1.00 85.12 184 LYS A CA 1
ATOM 1480 C C . LYS A 1 184 ? 2.381 2.816 38.197 1.00 85.12 184 LYS A C 1
ATOM 1482 O O . LYS A 1 184 ? 2.773 3.933 37.871 1.00 85.12 184 LYS A O 1
ATOM 1487 N N . GLU A 1 185 ? 2.956 1.702 37.741 1.00 85.81 185 GLU A N 1
ATOM 1488 C CA . GLU A 1 185 ? 4.018 1.710 36.720 1.00 85.81 185 GLU A CA 1
ATOM 1489 C C . GLU A 1 185 ? 3.518 2.257 35.377 1.00 85.81 185 GLU A C 1
ATOM 1491 O O . GLU A 1 185 ? 4.244 2.981 34.701 1.00 85.81 185 GLU A O 1
ATOM 1496 N N . TRP A 1 186 ? 2.287 1.929 34.986 1.00 85.62 186 TRP A N 1
ATOM 1497 C CA . TRP A 1 186 ? 1.683 2.395 33.740 1.00 85.62 186 TRP A CA 1
ATOM 1498 C C . TRP A 1 186 ? 1.369 3.885 33.752 1.00 85.62 186 TRP A C 1
ATOM 1500 O O . TRP A 1 186 ? 1.616 4.546 32.749 1.00 85.62 186 TRP A O 1
ATOM 1510 N N . LYS A 1 187 ? 0.904 4.430 34.882 1.00 82.81 187 LYS A N 1
ATOM 1511 C CA . LYS A 1 187 ? 0.668 5.875 35.030 1.00 82.81 187 LYS A CA 1
ATOM 1512 C C . LYS A 1 187 ? 1.918 6.704 34.730 1.00 82.81 187 LYS A C 1
ATOM 1514 O O . LYS A 1 187 ? 1.831 7.653 33.965 1.00 82.81 187 LYS A O 1
ATOM 1519 N N . LYS A 1 188 ? 3.083 6.265 35.222 1.00 82.12 188 LYS A N 1
ATOM 1520 C CA . LYS A 1 188 ? 4.384 6.916 34.972 1.00 82.12 188 LYS A CA 1
ATOM 1521 C C . LYS A 1 188 ? 4.830 6.913 33.507 1.00 82.12 188 LYS A C 1
ATOM 1523 O O . LYS A 1 188 ? 5.789 7.592 33.180 1.00 82.12 188 LYS A O 1
ATOM 1528 N N . LYS A 1 189 ? 4.227 6.082 32.651 1.00 77.62 189 LYS A N 1
ATOM 1529 C CA . LYS A 1 189 ? 4.553 6.025 31.214 1.00 77.62 189 LYS A CA 1
ATOM 1530 C C . LYS A 1 189 ? 3.714 6.991 30.378 1.00 77.62 189 LYS A C 1
ATOM 1532 O O . LYS A 1 189 ? 3.982 7.117 29.189 1.00 77.62 189 LYS A O 1
ATOM 1537 N N . PHE A 1 190 ? 2.678 7.576 30.976 1.00 70.62 190 PHE A N 1
ATOM 1538 C CA . PHE A 1 190 ? 1.798 8.559 30.348 1.00 70.62 190 PHE A CA 1
ATOM 1539 C C . PHE A 1 190 ? 1.999 9.981 30.906 1.00 70.62 190 PHE A C 1
ATOM 1541 O O . PHE A 1 190 ? 1.341 10.890 30.409 1.00 70.62 190 PHE A O 1
ATOM 1548 N N . ASP A 1 191 ? 2.870 10.146 31.913 1.00 57.22 191 ASP A N 1
ATOM 1549 C CA . ASP A 1 191 ? 3.489 11.433 32.286 1.00 57.22 191 ASP A CA 1
ATOM 1550 C C . ASP A 1 191 ? 4.648 11.745 31.326 1.00 57.22 191 ASP A C 1
ATOM 1552 O O . ASP A 1 191 ? 4.814 12.929 30.959 1.00 57.22 191 ASP A O 1
#

Sequence (191 aa):
MGENQKTFEEKIDSFGNILQKFGLELIQSIGEMKHTLNILTEKIDKVEKEIINIKSLKNQLQEENKFKSEILAEMGQVKSMGNILTSKLEELSSKGILTMSNKKTFENPQQILELCQEKISKKNLSLHELSQVIKEAKEDLFVLTGGHKILFELGSFERKIKPDSEFSEKEKEEFILDLLKKIKEWKKKFD

Solvent-accessible surface area (backbone atoms only — not comparable to full-atom values): 10828 Å² total; per-residue (Å²): 123,69,68,70,52,53,59,47,52,55,49,50,53,52,50,51,52,51,52,53,51,51,51,49,54,50,53,50,52,52,51,55,50,54,53,51,51,50,54,51,50,56,50,51,55,50,52,51,52,50,51,52,52,52,56,51,53,54,53,53,52,51,53,52,53,49,53,52,52,51,51,54,52,50,53,50,51,51,50,51,51,50,51,52,51,50,52,51,48,52,52,37,38,77,69,64,76,42,77,76,70,84,71,77,83,73,93,47,66,57,58,45,49,48,52,43,47,54,63,69,66,45,96,76,69,50,70,67,56,51,37,48,47,52,51,51,41,44,55,59,40,37,76,76,55,77,73,46,72,66,52,59,54,51,52,51,56,46,68,68,55,43,95,84,58,86,67,50,75,67,57,48,53,52,50,51,52,52,50,52,51,49,50,56,59,53,46,67,74,75,110

Radius of gyration: 44.72 Å; Cα contacts (8 Å, |Δi|>4): 55; chains: 1; bounding box: 97×37×129 Å

Organism: NCBI:txid2594042

Secondary structure (DSSP, 8-state):
--HHHHHHHHHHHHHHHHHHHHHHHHHHHHHHHHHHHHHHHHHHHHHHHHHHHHHHHHHHHHHHHHHHHHHHHHHHHHHHHHHHHHHHHHHHHHTTSS-----PPPSSHHHHHHHHHHHHTSTT--HHHHHHHHHHHHHHHHHHHSS-HHHHHHHHHHTTS-TT----HHHHHHHHHHHHHHHHHHHTT--

Mean predicted aligned error: 18.48 Å